Protein AF-A0A8H3QCS3-F1 (afdb_monomer_lite)

Foldseek 3Di:
DQQAAWEWEQFDLVSQKIKIAGQADADPVNPAARIKMARNVVGDIDGFDEDEKGKHDRFHKYWEAFNQQKIWIAGQEWTFIPPDDDPPDTDTAARAHAYPVRHFDPPRNQKIWIARRHVRYIDMDGDDDDDDGHFGQKEWYAFPNRPDIDIDGDPDDFARHKYWYDQAQWTKIAGAHNDPPDRCRDDPPDDRIWIWRRPDVVDIDTDPDDDNDHDPPPPPPPPPPPPDPPPVCVVVVVVVVVVVVVVVVVVVVVVVVVVVVVVVVVVVVVPDDPDDDDDD

Radius of gyration: 32.27 Å; chains: 1; bounding box: 96×52×109 Å

Secondary structure (DSSP, 8-state):
---PPEEEEEESTTS-EEEEEE-SPPPTT--S-SEEEEETTTTEEEE---BS--EE--S-EEEEE-TTSEEEEEESS-BEETT---SSS---B-SSSB-TTSPBPTTTTSEEEEEETTTTEEEEEE--S-PPPP-SS-EEEE-TTSS-EEEE--TTSS-S-EEEEEETTEEEEEE--SBTTB---S-TT--SEEEEE-S-TT--EEES----PPP-----------------THHHHHHHHHHHHHHHHHHHHHHHHHHHHHHHHHHHHT----------

Structure (mmCIF, N/CA/C/O backbone):
data_AF-A0A8H3QCS3-F1
#
_entry.id   AF-A0A8H3QCS3-F1
#
loop_
_atom_site.group_PDB
_atom_site.id
_atom_site.type_symbol
_atom_site.label_atom_id
_atom_site.label_alt_id
_atom_site.label_comp_id
_atom_site.label_asym_id
_atom_site.label_entity_id
_atom_site.label_seq_id
_atom_site.pdbx_PDB_ins_code
_atom_site.Cartn_x
_atom_site.Cartn_y
_atom_site.Cartn_z
_atom_site.occupancy
_atom_site.B_iso_or_equiv
_atom_site.auth_seq_id
_atom_site.auth_comp_id
_atom_site.auth_asym_id
_atom_site.auth_atom_id
_atom_site.pdbx_PDB_model_num
ATOM 1 N N . MET A 1 1 ? 11.247 21.051 -10.022 1.00 33.41 1 MET A N 1
ATOM 2 C CA . MET A 1 1 ? 11.385 19.581 -9.968 1.00 33.41 1 MET A CA 1
ATOM 3 C C . MET A 1 1 ? 10.108 19.055 -9.338 1.00 33.41 1 MET A C 1
ATOM 5 O O . MET A 1 1 ? 9.900 19.320 -8.163 1.00 33.41 1 MET A O 1
ATOM 9 N N . SER A 1 2 ? 9.192 18.460 -10.109 1.00 38.47 2 SER A N 1
ATOM 10 C CA . SER A 1 2 ? 7.982 17.870 -9.523 1.00 38.47 2 SER A CA 1
ATOM 11 C C . SER A 1 2 ? 8.394 16.587 -8.810 1.00 38.47 2 SER A C 1
ATOM 13 O O . SER A 1 2 ? 8.792 15.619 -9.456 1.00 38.47 2 SER A O 1
ATOM 15 N N . THR A 1 3 ? 8.372 16.596 -7.485 1.00 39.72 3 THR A N 1
ATOM 16 C CA . THR A 1 3 ? 8.561 15.390 -6.684 1.00 39.72 3 THR A CA 1
ATOM 17 C C . THR A 1 3 ? 7.360 14.482 -6.936 1.00 39.72 3 THR A C 1
ATOM 19 O O . THR A 1 3 ? 6.266 14.787 -6.466 1.00 39.72 3 THR A O 1
ATOM 22 N N . GLY A 1 4 ? 7.532 13.415 -7.721 1.00 53.09 4 GLY A N 1
ATOM 23 C CA . GLY A 1 4 ? 6.539 12.341 -7.783 1.00 53.09 4 GLY A CA 1
ATOM 24 C C . GLY A 1 4 ? 6.331 11.772 -6.379 1.00 53.09 4 GLY A C 1
ATOM 25 O O . GLY A 1 4 ? 7.283 11.715 -5.594 1.00 53.09 4 GLY A O 1
ATOM 26 N N . GLY A 1 5 ? 5.096 11.421 -6.020 1.00 64.62 5 GLY A N 1
ATOM 27 C CA . GLY A 1 5 ? 4.837 10.781 -4.734 1.00 64.62 5 GLY A CA 1
ATOM 28 C C . GLY A 1 5 ? 5.613 9.469 -4.654 1.00 64.62 5 GLY A C 1
ATOM 29 O O . GLY A 1 5 ? 5.536 8.656 -5.566 1.00 64.62 5 GLY A O 1
ATOM 30 N N . LEU A 1 6 ? 6.386 9.266 -3.589 1.00 76.56 6 LEU A N 1
ATOM 31 C CA . LEU A 1 6 ? 7.039 7.985 -3.327 1.00 76.56 6 LEU A CA 1
ATOM 32 C C . LEU A 1 6 ? 6.119 7.133 -2.464 1.00 76.56 6 LEU A C 1
ATOM 34 O O . LEU A 1 6 ? 5.621 7.601 -1.439 1.00 76.56 6 LEU A O 1
ATOM 38 N N . ALA A 1 7 ? 5.934 5.879 -2.856 1.00 83.81 7 ALA A N 1
ATOM 39 C CA . ALA A 1 7 ? 5.215 4.897 -2.061 1.00 83.81 7 ALA A CA 1
ATOM 40 C C . ALA A 1 7 ? 6.060 3.630 -1.929 1.00 83.81 7 ALA A C 1
ATOM 42 O O . ALA A 1 7 ? 6.840 3.309 -2.824 1.00 83.81 7 ALA A O 1
ATOM 43 N N . ALA A 1 8 ? 5.934 2.924 -0.809 1.00 89.38 8 ALA A N 1
ATOM 44 C CA . ALA A 1 8 ? 6.687 1.702 -0.575 1.00 89.38 8 ALA A CA 1
ATOM 45 C C . ALA A 1 8 ? 5.797 0.607 0.006 1.00 89.38 8 ALA A C 1
ATOM 47 O O . ALA A 1 8 ? 4.895 0.891 0.793 1.00 89.38 8 ALA A O 1
ATOM 48 N N . SER A 1 9 ? 6.062 -0.636 -0.385 1.00 88.19 9 SER A N 1
ATOM 49 C CA . SER A 1 9 ? 5.395 -1.814 0.164 1.00 88.19 9 SER A CA 1
ATOM 50 C C . SER A 1 9 ? 6.357 -2.993 0.214 1.00 88.19 9 SER A C 1
ATOM 52 O O . SER A 1 9 ? 7.284 -3.082 -0.591 1.00 88.19 9 SER A O 1
ATOM 54 N N . ILE A 1 10 ? 6.140 -3.893 1.166 1.00 88.12 10 ILE A N 1
ATOM 55 C CA . ILE A 1 10 ? 6.868 -5.160 1.245 1.00 88.12 10 ILE A CA 1
ATOM 56 C C . ILE A 1 10 ? 6.305 -6.100 0.175 1.00 88.12 10 ILE A C 1
ATOM 58 O O . ILE A 1 10 ? 5.110 -6.072 -0.101 1.00 88.12 10 ILE A O 1
ATOM 62 N N . GLY A 1 11 ? 7.161 -6.901 -0.447 1.00 84.44 11 GLY A N 1
ATOM 63 C CA . GLY A 1 11 ? 6.779 -7.879 -1.455 1.00 84.44 11 GLY A CA 1
ATOM 64 C C . GLY A 1 11 ? 7.929 -8.813 -1.816 1.00 84.44 11 GLY A C 1
ATOM 65 O O . GLY A 1 11 ? 8.886 -8.978 -1.053 1.00 84.44 11 GLY A O 1
ATOM 66 N N . GLY A 1 12 ? 7.848 -9.395 -3.013 1.00 76.69 12 GLY A N 1
ATOM 67 C CA . GLY A 1 12 ? 8.751 -10.454 -3.458 1.00 76.69 12 GLY A CA 1
ATOM 68 C C . GLY A 1 12 ? 8.331 -11.830 -2.935 1.00 76.69 12 GLY A C 1
ATOM 69 O O . GLY A 1 12 ? 7.471 -11.947 -2.070 1.00 76.69 12 GLY A O 1
ATOM 70 N N . VAL A 1 13 ? 8.953 -12.889 -3.463 1.00 76.62 13 VAL A N 1
ATOM 71 C CA . VAL A 1 13 ? 8.555 -14.291 -3.204 1.00 76.62 13 VAL A CA 1
ATOM 72 C C . VAL A 1 13 ? 8.500 -14.633 -1.707 1.00 76.62 13 VAL A C 1
ATOM 74 O O . VAL A 1 13 ? 7.668 -15.435 -1.296 1.00 76.62 13 VAL A O 1
ATOM 77 N N . ASN A 1 14 ? 9.368 -14.015 -0.901 1.00 79.62 14 ASN A N 1
ATOM 78 C CA . ASN A 1 14 ? 9.510 -14.301 0.528 1.00 79.62 14 ASN A CA 1
ATOM 79 C C . ASN A 1 14 ? 9.009 -13.166 1.440 1.00 79.62 14 ASN A C 1
ATOM 81 O O . ASN A 1 14 ? 9.230 -13.238 2.646 1.00 79.62 14 ASN A O 1
ATOM 85 N N . ASN A 1 15 ? 8.393 -12.106 0.895 1.00 77.56 15 ASN A N 1
ATOM 86 C CA . ASN A 1 15 ? 8.032 -10.892 1.645 1.00 77.56 15 ASN A CA 1
ATOM 87 C C . ASN A 1 15 ? 9.208 -10.265 2.432 1.00 77.56 15 ASN A C 1
ATOM 89 O O . ASN A 1 15 ? 9.022 -9.679 3.496 1.00 77.56 15 ASN A O 1
ATOM 93 N N . ASP A 1 16 ? 10.431 -10.382 1.914 1.00 85.88 16 ASP A N 1
ATOM 94 C CA . ASP A 1 16 ? 11.672 -9.889 2.533 1.00 85.88 16 ASP A CA 1
ATOM 95 C C . ASP A 1 16 ? 12.210 -8.605 1.874 1.00 85.88 16 ASP A C 1
ATOM 97 O O . ASP A 1 16 ? 13.237 -8.046 2.284 1.00 85.88 16 ASP A O 1
ATOM 101 N N . THR A 1 17 ? 11.522 -8.137 0.834 1.00 90.12 17 THR A N 1
ATOM 102 C CA . THR A 1 17 ? 11.992 -7.077 -0.047 1.00 90.12 17 THR A CA 1
ATOM 103 C C . THR A 1 17 ? 11.030 -5.897 -0.005 1.00 90.12 17 THR A C 1
ATOM 105 O O . THR A 1 17 ? 9.832 -6.037 -0.233 1.00 90.12 17 THR A O 1
ATOM 108 N N . ILE A 1 18 ? 11.557 -4.707 0.274 1.00 92.75 18 ILE A N 1
ATOM 109 C CA . ILE A 1 18 ? 10.805 -3.453 0.245 1.00 92.75 18 ILE A CA 1
ATOM 110 C C . ILE A 1 18 ? 10.907 -2.879 -1.162 1.00 92.75 18 ILE A C 1
ATOM 112 O O . ILE A 1 18 ? 12.000 -2.534 -1.606 1.00 92.75 18 ILE A O 1
ATOM 116 N N . PHE A 1 19 ? 9.784 -2.750 -1.857 1.00 90.38 19 PHE A N 1
ATOM 117 C CA . PHE A 1 19 ? 9.702 -2.090 -3.154 1.00 90.38 19 PHE A CA 1
ATOM 118 C C . PHE A 1 19 ? 9.342 -0.619 -2.970 1.00 90.38 19 PHE A C 1
ATOM 120 O O . PHE A 1 19 ? 8.440 -0.289 -2.205 1.00 90.38 19 PHE A O 1
ATOM 127 N N . PHE A 1 20 ? 10.040 0.252 -3.691 1.00 89.19 20 PHE A N 1
ATOM 128 C CA . PHE A 1 20 ? 9.841 1.693 -3.744 1.00 89.19 20 PHE A CA 1
ATOM 129 C C . PHE A 1 20 ? 9.354 2.064 -5.137 1.00 89.19 20 PHE A C 1
ATOM 131 O O . PHE A 1 20 ? 10.022 1.777 -6.129 1.00 89.19 20 PHE A O 1
ATOM 138 N N . PHE A 1 21 ? 8.208 2.727 -5.193 1.00 85.00 21 PHE A N 1
ATOM 139 C CA . PHE A 1 21 ? 7.528 3.121 -6.414 1.00 85.00 21 PHE A CA 1
ATOM 140 C C . PHE A 1 21 ? 7.546 4.639 -6.536 1.00 85.00 21 PHE A C 1
ATOM 142 O O . PHE A 1 21 ? 7.076 5.356 -5.652 1.00 85.00 21 PHE A O 1
ATOM 149 N N . ASN A 1 22 ? 8.066 5.115 -7.659 1.00 81.81 22 ASN A N 1
ATOM 150 C CA . ASN A 1 22 ? 8.037 6.499 -8.095 1.00 81.81 22 ASN A CA 1
ATOM 151 C C . ASN A 1 22 ? 7.373 6.551 -9.466 1.00 81.81 22 ASN A C 1
ATOM 153 O O . ASN A 1 22 ? 7.986 6.203 -10.458 1.00 81.81 22 ASN A O 1
ATOM 157 N N . ASN A 1 23 ? 6.138 7.007 -9.569 1.00 72.38 23 ASN A N 1
ATOM 158 C CA . ASN A 1 23 ? 5.437 7.060 -10.851 1.00 72.38 23 ASN A CA 1
ATOM 159 C C . ASN A 1 23 ? 5.606 8.400 -11.585 1.00 72.38 23 ASN A C 1
ATOM 161 O O . ASN A 1 23 ? 4.812 8.706 -12.473 1.00 72.38 23 ASN A O 1
ATOM 165 N N . GLY A 1 24 ? 6.614 9.198 -11.221 1.00 72.94 24 GLY A N 1
ATOM 166 C CA . GLY A 1 24 ? 6.912 10.469 -11.869 1.00 72.94 24 GLY A CA 1
ATOM 167 C C . GLY A 1 24 ? 7.175 10.353 -13.374 1.00 72.94 24 GLY A C 1
ATOM 168 O O . GLY A 1 24 ? 7.375 9.272 -13.939 1.00 72.94 24 GLY A O 1
ATOM 169 N N . VAL A 1 25 ? 7.192 11.511 -14.037 1.00 69.94 25 VAL A N 1
ATOM 170 C CA . VAL A 1 25 ? 7.670 11.610 -15.421 1.00 69.94 25 VAL A CA 1
ATOM 171 C C . VAL A 1 25 ? 9.137 11.179 -15.455 1.00 69.94 25 VAL A C 1
ATOM 173 O O . VAL A 1 25 ? 9.929 11.644 -14.633 1.00 69.94 25 VAL A O 1
ATOM 176 N N . ASP A 1 26 ? 9.485 10.293 -16.394 1.00 69.56 26 ASP A N 1
ATOM 177 C CA . ASP A 1 26 ? 10.873 9.862 -16.583 1.00 69.56 26 ASP A CA 1
ATOM 178 C C . ASP A 1 26 ? 11.776 11.069 -16.848 1.00 69.56 26 ASP A C 1
ATOM 180 O O . ASP A 1 26 ? 11.368 12.050 -17.480 1.00 69.56 26 ASP A O 1
ATOM 184 N N . ASP A 1 27 ? 13.040 10.972 -16.433 1.00 66.88 27 ASP A N 1
ATOM 185 C CA . ASP A 1 27 ? 14.030 11.912 -16.940 1.00 66.88 27 ASP A CA 1
ATOM 186 C C . ASP A 1 27 ? 14.147 11.766 -18.472 1.00 66.88 27 ASP A C 1
ATOM 188 O O . ASP A 1 27 ? 13.863 10.714 -19.055 1.00 66.88 27 ASP A O 1
ATOM 192 N N . ALA A 1 28 ? 14.570 12.834 -19.154 1.00 63.00 28 ALA A N 1
ATOM 193 C CA . ALA A 1 28 ? 14.674 12.843 -20.617 1.00 63.00 28 ALA A CA 1
ATOM 194 C C . ALA A 1 28 ? 15.618 11.756 -21.176 1.00 63.00 28 ALA A C 1
ATOM 196 O O . ALA A 1 28 ? 15.606 11.485 -22.375 1.00 63.00 28 ALA A O 1
ATOM 197 N N . LYS A 1 29 ? 16.442 11.142 -20.319 1.00 66.19 29 LYS A N 1
ATOM 198 C CA . LYS A 1 29 ? 17.418 10.106 -20.660 1.00 66.19 29 LYS A CA 1
ATOM 199 C C . LYS A 1 29 ? 16.948 8.693 -20.262 1.00 66.19 29 LYS A C 1
ATOM 201 O O . LYS A 1 29 ? 17.649 7.734 -20.572 1.00 66.19 29 LYS A O 1
ATOM 206 N N . LYS A 1 30 ? 15.783 8.558 -19.612 1.00 69.19 30 LYS A N 1
ATOM 207 C CA . LYS A 1 30 ? 15.239 7.345 -18.973 1.00 69.19 30 LYS A CA 1
ATOM 208 C C . LYS A 1 30 ? 16.252 6.596 -18.099 1.00 69.19 30 LYS A C 1
ATOM 210 O O . LYS A 1 30 ? 16.250 5.369 -18.055 1.00 69.19 30 LYS A O 1
ATOM 215 N N . LEU A 1 31 ? 17.145 7.325 -17.430 1.00 62.84 31 LEU A N 1
ATOM 216 C CA . LEU A 1 31 ? 18.284 6.723 -16.723 1.00 62.84 31 LEU A CA 1
ATOM 217 C C . LEU A 1 31 ? 17.926 6.142 -15.352 1.00 62.84 31 LEU A C 1
ATOM 219 O O . LEU A 1 31 ? 18.677 5.324 -14.828 1.00 62.84 31 LEU A O 1
ATOM 223 N N . ILE A 1 32 ? 16.809 6.566 -14.762 1.00 69.38 32 ILE A N 1
ATOM 224 C CA . ILE A 1 32 ? 16.397 6.163 -13.416 1.00 69.38 32 ILE A CA 1
ATOM 225 C C . ILE A 1 32 ? 15.129 5.328 -13.540 1.00 69.38 32 ILE A C 1
ATOM 227 O O . ILE A 1 32 ? 14.121 5.809 -14.057 1.00 69.38 32 ILE A O 1
ATOM 231 N N . SER A 1 33 ? 15.181 4.077 -13.076 1.00 78.50 33 SER A N 1
ATOM 232 C CA . SER A 1 33 ? 13.975 3.253 -13.013 1.00 78.50 33 SER A CA 1
ATOM 233 C C . SER A 1 33 ? 13.001 3.840 -11.991 1.00 78.50 33 SER A C 1
ATOM 235 O O . SER A 1 33 ? 13.418 4.178 -10.886 1.00 78.50 33 SER A O 1
ATOM 237 N N . PRO A 1 34 ? 11.700 3.924 -12.298 1.00 80.75 34 PRO A N 1
ATOM 238 C CA . PRO A 1 34 ? 10.687 4.338 -11.335 1.00 80.75 34 PRO A CA 1
ATOM 239 C C . PRO A 1 34 ? 10.449 3.304 -10.224 1.00 80.75 34 PRO A C 1
ATOM 241 O O . PRO A 1 34 ? 9.718 3.600 -9.283 1.00 80.75 34 PRO A O 1
ATOM 244 N N . VAL A 1 35 ? 11.018 2.094 -10.314 1.00 86.44 35 VAL A N 1
ATOM 245 C CA . VAL A 1 35 ? 10.897 1.075 -9.265 1.00 86.44 35 VAL A CA 1
ATOM 246 C C . VAL A 1 35 ? 12.277 0.638 -8.793 1.00 86.44 35 VAL A C 1
ATOM 248 O O . VAL A 1 35 ? 13.106 0.138 -9.560 1.00 86.44 35 VAL A O 1
ATOM 251 N N . HIS A 1 36 ? 12.493 0.790 -7.493 1.00 89.12 36 HIS A N 1
ATOM 252 C CA . HIS A 1 36 ? 13.662 0.281 -6.790 1.00 89.12 36 HIS A CA 1
ATOM 253 C C . HIS A 1 36 ? 13.220 -0.724 -5.738 1.00 89.12 36 HIS A C 1
ATOM 255 O O . HIS A 1 36 ? 12.078 -0.704 -5.288 1.00 89.12 36 HIS A O 1
ATOM 261 N N . SER A 1 37 ? 14.125 -1.591 -5.307 1.00 91.44 37 SER A N 1
ATOM 262 C CA . SER A 1 37 ? 13.835 -2.520 -4.222 1.00 91.44 37 SER A CA 1
ATOM 263 C C . SER A 1 37 ? 15.023 -2.682 -3.292 1.00 91.44 37 SER A C 1
ATOM 265 O O . SER A 1 37 ? 16.161 -2.711 -3.754 1.00 91.44 37 SER A O 1
ATOM 267 N N . TYR A 1 38 ? 14.752 -2.855 -2.008 1.00 93.81 38 TYR A N 1
ATOM 268 C CA . TYR A 1 38 ? 15.738 -3.116 -0.973 1.00 93.81 38 TYR A CA 1
ATOM 269 C C . TYR A 1 38 ? 15.436 -4.459 -0.313 1.00 93.81 38 TYR A C 1
ATOM 271 O O . TYR A 1 38 ? 14.380 -4.624 0.299 1.00 93.81 38 TYR A O 1
ATOM 279 N N . ASN A 1 39 ? 16.343 -5.425 -0.448 1.00 90.12 39 ASN A N 1
ATOM 280 C CA . ASN A 1 39 ? 16.226 -6.699 0.250 1.00 90.12 39 ASN A CA 1
ATOM 281 C C . ASN A 1 39 ? 16.743 -6.529 1.683 1.00 90.12 39 ASN A C 1
ATOM 283 O O . ASN A 1 39 ? 17.924 -6.263 1.914 1.00 90.12 39 ASN A O 1
ATOM 287 N N . SER A 1 40 ? 15.834 -6.671 2.643 1.00 85.75 40 SER A N 1
ATOM 288 C CA . SER A 1 40 ? 16.127 -6.441 4.058 1.00 85.75 40 SER A CA 1
ATOM 289 C C . SER A 1 40 ? 16.924 -7.582 4.698 1.00 85.75 40 SER A C 1
ATOM 291 O O . SER A 1 40 ? 17.624 -7.360 5.682 1.00 85.75 40 SER A O 1
ATOM 293 N N . SER A 1 41 ? 16.880 -8.790 4.126 1.00 87.69 41 SER A N 1
ATOM 294 C CA . SER A 1 41 ? 17.618 -9.947 4.642 1.00 87.69 41 SER A CA 1
ATOM 295 C C . SER A 1 41 ? 19.116 -9.870 4.359 1.00 87.69 41 SER A C 1
ATOM 297 O O . SER A 1 41 ? 19.908 -10.405 5.132 1.00 87.69 41 SER A O 1
ATOM 299 N N . ASN A 1 42 ? 19.522 -9.215 3.267 1.00 91.12 42 ASN A N 1
ATOM 300 C CA . ASN A 1 42 ? 20.929 -9.103 2.871 1.00 91.12 42 ASN A CA 1
ATOM 301 C C . ASN A 1 42 ? 21.431 -7.662 2.665 1.00 91.12 42 ASN A C 1
ATOM 303 O O . ASN A 1 42 ? 22.596 -7.477 2.319 1.00 91.12 42 ASN A O 1
ATOM 307 N N . ASN A 1 43 ? 20.596 -6.650 2.919 1.00 90.75 43 ASN A N 1
ATOM 308 C CA . ASN A 1 43 ? 20.914 -5.223 2.803 1.00 90.75 43 ASN A CA 1
ATOM 309 C C . ASN A 1 43 ? 21.287 -4.746 1.384 1.00 90.75 43 ASN A C 1
ATOM 311 O O . ASN A 1 43 ? 22.069 -3.804 1.239 1.00 90.75 43 ASN A O 1
ATOM 315 N N . VAL A 1 44 ? 20.739 -5.361 0.332 1.00 94.06 44 VAL A N 1
ATOM 316 C CA . VAL A 1 44 ? 21.066 -5.021 -1.065 1.00 94.06 44 VAL A CA 1
ATOM 317 C C . VAL A 1 44 ? 19.970 -4.181 -1.724 1.00 94.06 44 VAL A C 1
ATOM 319 O O . VAL A 1 44 ? 18.790 -4.530 -1.683 1.00 94.06 44 VAL A O 1
ATOM 322 N N . TRP A 1 45 ? 20.374 -3.099 -2.399 1.00 93.00 45 TRP A N 1
ATOM 323 C CA . TRP A 1 45 ? 19.522 -2.324 -3.304 1.00 93.00 45 TRP A CA 1
ATOM 324 C C . TRP A 1 45 ? 19.580 -2.872 -4.729 1.00 93.00 45 TRP A C 1
ATOM 326 O O . TRP A 1 45 ? 20.658 -3.120 -5.262 1.00 93.00 45 TRP A O 1
ATOM 336 N N . ASN A 1 46 ? 18.419 -2.973 -5.369 1.00 88.50 46 ASN A N 1
ATOM 337 C CA . ASN A 1 46 ? 18.275 -3.337 -6.772 1.00 88.50 46 ASN A CA 1
ATOM 338 C C . ASN A 1 46 ? 17.431 -2.291 -7.507 1.00 88.50 46 ASN A C 1
ATOM 340 O O . ASN A 1 46 ? 16.548 -1.649 -6.932 1.00 88.50 46 ASN A O 1
ATOM 344 N N . THR A 1 47 ? 17.713 -2.131 -8.795 1.00 85.81 47 THR A N 1
ATOM 345 C CA . THR A 1 47 ? 16.942 -1.280 -9.706 1.00 85.81 47 THR A CA 1
ATOM 346 C C . THR A 1 47 ? 16.227 -2.182 -10.694 1.00 85.81 47 THR A C 1
ATOM 348 O O . THR A 1 47 ? 16.877 -3.004 -11.338 1.00 85.81 47 THR A O 1
ATOM 351 N N . GLN A 1 48 ? 14.906 -2.043 -10.803 1.00 80.88 48 GLN A N 1
ATOM 352 C CA . GLN A 1 48 ? 14.112 -2.966 -11.608 1.00 80.88 48 GLN A CA 1
ATOM 353 C C . GLN A 1 48 ? 14.090 -2.555 -13.078 1.00 80.88 48 GLN A C 1
ATOM 355 O O . GLN A 1 48 ? 13.980 -1.370 -13.400 1.00 80.88 48 GLN A O 1
ATOM 360 N N . THR A 1 49 ? 14.196 -3.536 -13.978 1.00 78.19 49 THR A N 1
ATOM 361 C CA . THR A 1 49 ? 14.037 -3.315 -15.423 1.00 78.19 49 THR A CA 1
ATOM 362 C C . THR A 1 49 ? 12.586 -3.562 -15.787 1.00 78.19 49 THR A C 1
ATOM 364 O O . THR A 1 49 ? 12.102 -4.684 -15.698 1.00 78.19 49 THR A O 1
ATOM 367 N N . LEU A 1 50 ? 11.886 -2.507 -16.184 1.00 77.00 50 LEU A N 1
ATOM 368 C CA . LEU A 1 50 ? 10.431 -2.535 -16.243 1.00 77.00 50 LEU A CA 1
ATOM 369 C C . LEU A 1 50 ? 9.914 -2.880 -17.628 1.00 77.00 50 LEU A C 1
ATOM 371 O O . LEU A 1 50 ? 10.451 -2.441 -18.646 1.00 77.00 50 LEU A O 1
ATOM 375 N N . SER A 1 51 ? 8.800 -3.603 -17.643 1.00 80.38 51 SER A N 1
ATOM 376 C CA . SER A 1 51 ? 8.014 -3.882 -18.840 1.00 80.38 51 SER A CA 1
ATOM 377 C C . SER A 1 51 ? 6.523 -3.621 -18.597 1.00 80.38 51 SER A C 1
ATOM 379 O O . SER A 1 51 ? 6.080 -3.471 -17.457 1.00 80.38 51 SER A O 1
ATOM 381 N N . GLY A 1 52 ? 5.735 -3.568 -19.674 1.00 79.50 52 GLY A N 1
ATOM 382 C CA . GLY A 1 52 ? 4.294 -3.300 -19.610 1.00 79.50 52 GLY A CA 1
ATOM 383 C C . GLY A 1 52 ? 3.927 -1.818 -19.734 1.00 79.50 52 GLY A C 1
ATOM 384 O O . GLY A 1 52 ? 4.784 -0.962 -19.950 1.00 79.50 52 GLY A O 1
ATOM 385 N N . ILE A 1 53 ? 2.624 -1.535 -19.645 1.00 77.19 53 ILE A N 1
ATOM 386 C CA . ILE A 1 53 ? 2.073 -0.178 -19.747 1.00 77.19 53 ILE A CA 1
ATOM 387 C C . ILE A 1 53 ? 2.029 0.423 -18.345 1.00 77.19 53 ILE A C 1
ATOM 389 O O . ILE A 1 53 ? 1.304 -0.058 -17.478 1.00 77.19 53 ILE A O 1
ATOM 393 N N . ARG A 1 54 ? 2.820 1.473 -18.131 1.00 78.94 54 ARG A N 1
ATOM 394 C CA . ARG A 1 54 ? 3.020 2.089 -16.818 1.00 78.94 54 ARG A CA 1
ATOM 395 C C . ARG A 1 54 ? 2.108 3.308 -16.617 1.00 78.94 54 ARG A C 1
ATOM 397 O O . ARG A 1 54 ? 2.070 4.159 -17.511 1.00 78.94 54 ARG A O 1
ATOM 404 N N . PRO A 1 55 ? 1.456 3.464 -15.449 1.00 76.94 55 PRO A N 1
ATOM 405 C CA . PRO A 1 55 ? 0.838 4.730 -15.064 1.00 76.94 55 PRO A CA 1
ATOM 406 C C . PRO A 1 55 ? 1.896 5.773 -14.657 1.00 76.94 55 PRO A C 1
ATOM 408 O O . PRO A 1 55 ? 2.857 5.468 -13.953 1.00 76.94 55 PRO A O 1
ATOM 411 N N . ILE A 1 56 ? 1.719 7.017 -15.096 1.00 75.25 56 ILE A N 1
ATOM 412 C CA . ILE A 1 56 ? 2.554 8.179 -14.779 1.00 75.25 56 ILE A CA 1
ATOM 413 C C . ILE A 1 56 ? 1.703 9.211 -14.038 1.00 75.25 56 ILE A C 1
ATOM 415 O O . ILE A 1 56 ? 0.675 9.649 -14.555 1.00 75.25 56 ILE A O 1
ATOM 419 N N . GLY A 1 57 ? 2.162 9.637 -12.863 1.00 68.50 57 GLY A N 1
ATOM 420 C CA . GLY A 1 57 ? 1.525 10.637 -12.010 1.00 68.50 57 GLY A CA 1
ATOM 421 C C . GLY A 1 57 ? 2.529 11.433 -11.195 1.00 68.50 57 GLY A C 1
ATOM 422 O O . GLY A 1 57 ? 3.702 11.091 -11.100 1.00 68.50 57 GLY A O 1
ATOM 423 N N . THR A 1 58 ? 2.072 12.529 -10.602 1.00 60.62 58 THR A N 1
ATOM 424 C CA . THR A 1 58 ? 2.939 13.470 -9.874 1.00 60.62 58 THR A CA 1
ATOM 425 C C . THR A 1 58 ? 2.571 13.610 -8.398 1.00 60.62 58 THR A C 1
ATOM 427 O O . THR A 1 58 ? 3.073 14.508 -7.728 1.00 60.62 58 THR A O 1
ATOM 430 N N . SER A 1 59 ? 1.713 12.737 -7.864 1.00 62.72 59 SER A N 1
ATOM 431 C CA . SER A 1 59 ? 1.034 12.964 -6.586 1.00 62.72 59 SER A CA 1
ATOM 432 C C . SER A 1 59 ? 1.100 11.795 -5.602 1.00 62.72 59 SER A C 1
ATOM 434 O O . SER A 1 59 ? 1.647 10.736 -5.897 1.00 62.72 59 SER A O 1
ATOM 436 N N . GLN A 1 60 ? 0.569 12.038 -4.398 1.00 69.56 60 GLN A N 1
ATOM 437 C CA . GLN A 1 60 ? 0.535 11.145 -3.241 1.00 69.56 60 GLN A CA 1
ATOM 438 C C . GLN A 1 60 ? 0.014 9.753 -3.620 1.00 69.56 60 GLN A C 1
ATOM 440 O O . GLN A 1 60 ? -1.186 9.537 -3.791 1.00 69.56 60 GLN A O 1
ATOM 445 N N . MET A 1 61 ? 0.955 8.820 -3.755 1.00 76.44 61 MET A N 1
ATOM 446 C CA . MET A 1 61 ? 0.687 7.418 -4.027 1.00 76.44 61 MET A CA 1
ATOM 447 C C . MET A 1 61 ? 0.607 6.619 -2.733 1.00 76.44 61 MET A C 1
ATOM 449 O O . MET A 1 61 ? 1.338 6.861 -1.770 1.00 76.44 61 MET A O 1
ATOM 453 N N . ARG A 1 62 ? -0.242 5.601 -2.755 1.00 79.88 62 ARG A N 1
ATOM 454 C CA . ARG A 1 62 ? -0.333 4.550 -1.749 1.00 79.88 62 ARG A CA 1
ATOM 455 C C . ARG A 1 62 ? -0.216 3.223 -2.471 1.00 79.88 62 ARG A C 1
ATOM 457 O O . ARG A 1 62 ? -0.719 3.070 -3.579 1.00 79.88 62 ARG A O 1
ATOM 464 N N . VAL A 1 63 ? 0.480 2.279 -1.861 1.00 83.19 63 VAL A N 1
ATOM 465 C CA . VAL A 1 63 ? 0.640 0.943 -2.426 1.00 83.19 63 VAL A CA 1
ATOM 466 C C . VAL A 1 63 ? 0.348 -0.107 -1.378 1.00 83.19 63 VAL A C 1
ATOM 468 O O . VAL A 1 63 ? 0.635 0.080 -0.196 1.00 83.19 63 VAL A O 1
ATOM 471 N N . VAL A 1 64 ? -0.205 -1.222 -1.828 1.00 86.19 64 VAL A N 1
ATOM 472 C CA . VAL A 1 64 ? -0.422 -2.410 -1.010 1.00 86.19 64 VAL A CA 1
ATOM 473 C C . VAL A 1 64 ? -0.060 -3.630 -1.841 1.00 86.19 64 VAL A C 1
ATOM 475 O O . VAL A 1 64 ? -0.497 -3.738 -2.982 1.00 86.19 64 VAL A O 1
ATOM 478 N N . THR A 1 65 ? 0.764 -4.524 -1.305 1.00 86.62 65 THR A N 1
ATOM 479 C CA . THR A 1 65 ? 1.144 -5.767 -1.985 1.00 86.62 65 THR 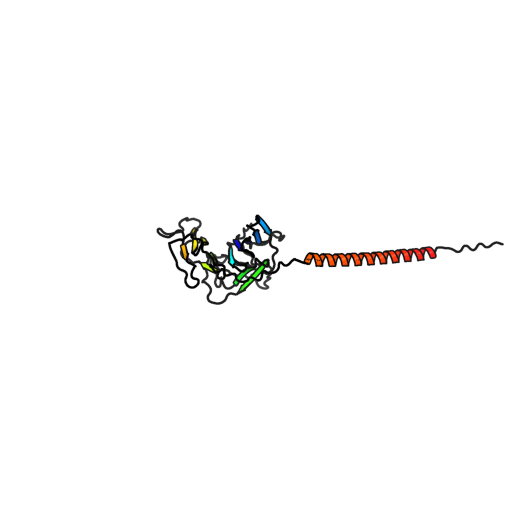A CA 1
ATOM 480 C C . THR A 1 65 ? 0.380 -6.932 -1.391 1.00 86.62 65 THR A C 1
ATOM 482 O O . THR A 1 65 ? 0.332 -7.054 -0.172 1.00 86.62 65 THR A O 1
ATOM 485 N N . ASP A 1 66 ? -0.220 -7.764 -2.240 1.00 81.44 66 ASP A N 1
ATOM 486 C CA . ASP A 1 66 ? -0.863 -9.008 -1.816 1.00 81.44 66 ASP A CA 1
ATOM 487 C C . ASP A 1 66 ? 0.135 -10.160 -1.625 1.00 81.44 66 ASP A C 1
ATOM 489 O O . ASP A 1 66 ? 1.307 -10.080 -1.998 1.00 81.44 66 ASP A O 1
ATOM 493 N N . ASN A 1 67 ? -0.354 -11.275 -1.081 1.00 81.44 67 ASN A N 1
ATOM 494 C CA . ASN A 1 67 ? 0.461 -12.471 -0.846 1.00 81.44 67 ASN A CA 1
ATOM 495 C C . ASN A 1 67 ? 0.971 -13.143 -2.136 1.00 81.44 67 ASN A C 1
ATOM 497 O O . ASN A 1 67 ? 1.843 -14.005 -2.071 1.00 81.44 67 ASN A O 1
ATOM 501 N N . ASN A 1 68 ? 0.457 -12.755 -3.307 1.00 80.94 68 ASN A N 1
ATOM 502 C CA . ASN A 1 68 ? 0.910 -13.243 -4.609 1.00 80.94 68 ASN A CA 1
ATOM 503 C C . ASN A 1 68 ? 1.963 -12.317 -5.244 1.00 80.94 68 ASN A C 1
ATOM 505 O O . ASN A 1 68 ? 2.318 -12.496 -6.413 1.00 80.94 68 ASN A O 1
ATOM 509 N N . GLY A 1 69 ? 2.442 -11.309 -4.509 1.00 82.88 69 GLY A N 1
ATOM 510 C CA . GLY A 1 69 ? 3.424 -10.346 -4.992 1.00 82.88 69 GLY A CA 1
ATOM 511 C C . GLY A 1 69 ? 2.851 -9.325 -5.976 1.00 82.88 69 GLY A C 1
ATOM 512 O O . GLY A 1 69 ? 3.615 -8.720 -6.734 1.00 82.88 69 GLY A O 1
ATOM 513 N N . LYS A 1 70 ? 1.530 -9.117 -6.009 1.00 87.31 70 LYS A N 1
ATOM 514 C CA . LYS A 1 70 ? 0.917 -8.041 -6.798 1.00 87.31 70 LYS A CA 1
ATOM 515 C C . LYS A 1 70 ? 0.801 -6.800 -5.935 1.00 87.31 70 LYS A C 1
ATOM 517 O O . LYS A 1 70 ? 0.071 -6.786 -4.949 1.00 87.31 70 LYS A O 1
ATOM 522 N N . THR A 1 71 ? 1.505 -5.748 -6.324 1.00 88.38 71 THR A N 1
ATOM 523 C CA . THR A 1 71 ? 1.410 -4.443 -5.683 1.00 88.38 71 THR A CA 1
ATOM 524 C C . THR A 1 71 ? 0.372 -3.597 -6.391 1.00 88.38 71 THR A C 1
ATOM 526 O O . THR A 1 71 ? 0.563 -3.206 -7.535 1.00 88.38 71 THR A O 1
ATOM 529 N N . TYR A 1 72 ? -0.715 -3.286 -5.707 1.00 86.56 72 TYR A N 1
ATOM 530 C CA . TYR A 1 72 ? -1.778 -2.422 -6.192 1.00 86.56 72 TYR A CA 1
ATOM 531 C C . TYR A 1 72 ? -1.424 -0.980 -5.874 1.00 86.56 72 TYR A C 1
ATOM 533 O O . TYR A 1 72 ? -1.096 -0.647 -4.733 1.00 86.56 72 TYR A O 1
ATOM 541 N N . LEU A 1 73 ? -1.467 -0.133 -6.893 1.00 81.50 73 LEU A N 1
ATOM 542 C CA . LEU A 1 73 ? -1.226 1.293 -6.746 1.00 81.50 73 LEU A CA 1
ATOM 543 C C . LEU A 1 73 ? -2.548 1.985 -6.501 1.00 81.50 73 LEU A C 1
ATOM 545 O O . LEU A 1 73 ? -3.537 1.611 -7.096 1.00 81.50 73 LEU A O 1
ATOM 549 N N . LEU A 1 74 ? -2.571 3.000 -5.657 1.00 77.12 74 LEU A N 1
ATOM 550 C CA . LEU A 1 74 ? -3.675 3.937 -5.519 1.00 77.12 74 LEU A CA 1
ATOM 551 C C . LEU A 1 74 ? -3.071 5.337 -5.500 1.00 77.12 74 LEU A C 1
ATOM 553 O O . LEU A 1 74 ? -2.016 5.535 -4.895 1.00 77.12 74 LEU A O 1
ATOM 557 N N . ALA A 1 75 ? -3.711 6.322 -6.123 1.00 69.00 75 ALA A N 1
ATOM 558 C CA . ALA A 1 75 ? -3.305 7.709 -5.918 1.00 69.00 75 ALA A CA 1
ATOM 559 C C . ALA A 1 75 ? -4.478 8.639 -5.749 1.00 69.00 75 ALA A C 1
ATOM 561 O O . ALA A 1 75 ? -5.581 8.409 -6.224 1.00 69.00 75 ALA A O 1
ATOM 562 N N . GLU A 1 76 ? -4.167 9.739 -5.081 1.00 64.56 76 GLU A N 1
ATOM 563 C CA . GLU A 1 76 ? -5.125 10.785 -4.776 1.00 64.56 76 GLU A CA 1
ATOM 564 C C . GLU A 1 76 ? -5.290 11.811 -5.908 1.00 64.56 76 GLU A C 1
ATOM 566 O O . GLU A 1 76 ? -6.196 12.636 -5.818 1.00 64.56 76 GLU A O 1
ATOM 571 N N . LEU A 1 77 ? -4.452 11.769 -6.955 1.00 65.56 77 LEU A N 1
ATOM 572 C CA . LEU A 1 77 ? -4.676 12.508 -8.204 1.00 65.56 77 LEU A CA 1
ATOM 573 C C . LEU A 1 77 ? -4.446 11.631 -9.442 1.00 65.56 77 LEU A C 1
ATOM 575 O O . LEU A 1 77 ? -3.744 10.625 -9.392 1.00 65.56 77 LEU A O 1
ATOM 579 N N . ASP A 1 78 ? -5.002 12.122 -10.543 1.00 65.50 78 ASP A N 1
ATOM 580 C CA . ASP A 1 78 ? -4.933 11.677 -11.932 1.00 65.50 78 ASP A CA 1
ATOM 581 C C . ASP A 1 78 ? -3.589 11.100 -12.410 1.00 65.50 78 ASP A C 1
ATOM 583 O O . ASP A 1 78 ? -2.508 11.644 -12.153 1.00 65.50 78 ASP A O 1
ATOM 587 N N . PHE A 1 79 ? -3.685 10.043 -13.228 1.00 66.81 79 PHE A N 1
ATOM 588 C CA . PHE A 1 79 ? -2.565 9.450 -13.960 1.00 66.81 79 PHE A CA 1
ATOM 589 C C . PHE A 1 79 ? -2.748 9.503 -15.472 1.00 66.81 79 PHE A C 1
ATOM 591 O O . PHE A 1 79 ? -3.860 9.462 -15.986 1.00 66.81 79 PHE A O 1
ATOM 598 N N . THR A 1 80 ? -1.629 9.450 -16.186 1.00 69.44 80 THR A N 1
ATOM 599 C CA . THR A 1 80 ? -1.552 9.205 -17.634 1.00 69.44 80 THR A CA 1
ATOM 600 C C . THR A 1 80 ? -0.863 7.865 -17.899 1.00 69.44 80 THR A C 1
ATOM 602 O O . THR A 1 80 ? -0.163 7.365 -17.025 1.00 69.44 80 THR A O 1
ATOM 605 N N . LEU A 1 81 ? -1.028 7.253 -19.076 1.00 68.75 81 LEU A N 1
ATOM 606 C CA . LEU A 1 81 ? -0.327 6.002 -19.413 1.00 68.75 81 LEU A CA 1
ATOM 607 C C . LEU A 1 81 ? 0.867 6.234 -20.336 1.00 68.75 81 LEU A C 1
ATOM 609 O O . LEU A 1 81 ? 0.754 6.874 -21.381 1.00 68.75 81 LEU A O 1
ATOM 613 N N . GLN A 1 82 ? 2.008 5.643 -19.984 1.00 70.25 82 GLN A N 1
ATOM 614 C CA . GLN A 1 82 ? 3.196 5.668 -20.826 1.00 70.25 82 GLN A CA 1
ATOM 615 C C . GLN A 1 82 ? 3.040 4.736 -22.032 1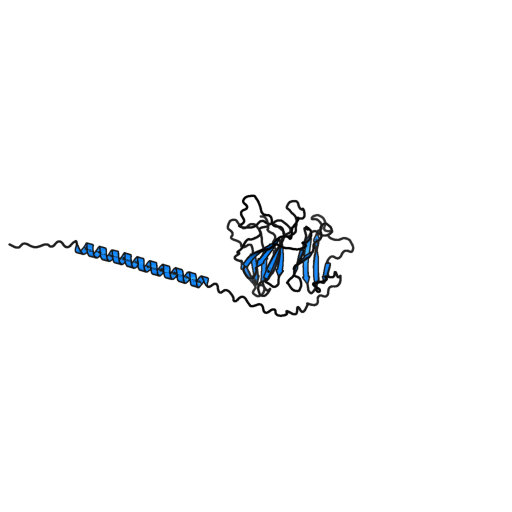.00 70.25 82 GLN A C 1
ATOM 617 O O . GLN A 1 82 ? 2.671 3.574 -21.886 1.00 70.25 82 GLN A O 1
ATOM 622 N N . GLY A 1 83 ? 3.386 5.228 -23.225 1.00 64.38 83 GLY A N 1
ATOM 623 C CA . GLY A 1 83 ? 3.346 4.433 -24.458 1.00 64.38 83 GLY A CA 1
ATOM 624 C C . GLY A 1 83 ? 1.960 4.329 -25.101 1.00 64.38 83 GLY A C 1
ATOM 625 O O . GLY A 1 83 ? 1.823 3.667 -26.124 1.00 64.38 83 GLY A O 1
ATOM 626 N N . VAL A 1 84 ? 0.954 5.012 -24.546 1.00 65.88 84 VAL A N 1
ATOM 627 C CA . VAL A 1 84 ? -0.376 5.148 -25.146 1.00 65.88 84 VAL A CA 1
ATOM 628 C C . VAL A 1 84 ? -0.466 6.510 -25.837 1.00 65.88 84 VAL A C 1
ATOM 630 O O . VAL A 1 84 ? -0.562 7.543 -25.180 1.00 65.88 84 VAL A O 1
ATOM 633 N N . THR A 1 85 ? -0.433 6.533 -27.171 1.00 52.69 85 THR A N 1
ATOM 634 C CA . THR A 1 85 ? -0.748 7.733 -27.962 1.00 52.69 85 THR A CA 1
ATOM 635 C C . THR A 1 85 ? -2.244 7.763 -28.267 1.00 52.69 85 THR A C 1
ATOM 637 O O . THR A 1 85 ? -2.751 6.903 -28.983 1.00 52.69 85 THR A O 1
ATOM 640 N N . SER A 1 86 ? -2.967 8.750 -27.734 1.00 47.81 86 SER A N 1
ATOM 641 C CA . SER A 1 86 ? -4.357 9.009 -28.131 1.00 47.81 86 SER A CA 1
ATOM 642 C C . SER A 1 86 ? -4.390 9.814 -29.429 1.00 47.81 86 SER A C 1
ATOM 644 O O . SER A 1 86 ? -3.673 10.807 -29.545 1.00 47.81 86 SER A O 1
ATOM 646 N N . SER A 1 87 ? -5.243 9.435 -30.384 1.00 44.50 87 SER A N 1
ATOM 647 C CA . SER A 1 87 ? -5.523 10.254 -31.570 1.00 44.50 87 SER A CA 1
ATOM 648 C C . SER A 1 87 ? -6.342 11.511 -31.248 1.00 44.50 87 SER A C 1
ATOM 650 O O . SER A 1 87 ? -6.330 12.430 -32.055 1.00 44.50 87 SER A O 1
ATOM 652 N N . ASN A 1 88 ? -7.004 11.580 -30.080 1.00 37.69 88 ASN A N 1
ATOM 653 C CA . ASN A 1 88 ? -7.973 12.632 -29.733 1.00 37.69 88 ASN A CA 1
ATOM 654 C C . ASN A 1 88 ? -7.921 13.105 -28.260 1.00 37.69 88 ASN A C 1
ATOM 656 O O . ASN A 1 88 ? -8.916 13.588 -27.729 1.00 37.69 88 ASN A O 1
ATOM 660 N N . GLY A 1 89 ? -6.770 13.017 -27.591 1.00 35.69 89 GLY A N 1
ATOM 661 C CA . GLY A 1 89 ? -6.582 13.623 -26.267 1.00 35.69 89 GLY A CA 1
ATOM 662 C C . GLY A 1 89 ? -6.413 12.636 -25.112 1.00 35.69 89 GLY A C 1
ATOM 663 O O . GLY A 1 89 ? -6.804 11.474 -25.171 1.00 35.69 89 GLY A O 1
ATOM 664 N N . LEU A 1 90 ? -5.723 13.144 -24.097 1.00 38.69 90 LEU A N 1
ATOM 665 C CA . LEU A 1 90 ? -5.275 12.538 -22.847 1.00 38.69 90 LEU A CA 1
ATOM 666 C C . LEU A 1 90 ? -6.227 11.472 -22.264 1.00 38.69 90 LEU A C 1
ATOM 668 O O . LEU A 1 90 ? -7.357 11.785 -21.903 1.00 38.69 90 LEU A O 1
ATOM 672 N N . PHE A 1 91 ? -5.750 10.233 -22.097 1.00 43.84 91 PHE A N 1
ATOM 673 C CA . PHE A 1 91 ? -6.433 9.259 -21.241 1.00 43.84 91 PHE A CA 1
ATOM 674 C C . PHE A 1 91 ? -5.987 9.476 -19.796 1.00 43.84 91 PHE A C 1
ATOM 676 O O . PHE A 1 91 ? -4.818 9.244 -19.473 1.00 43.84 91 PHE A O 1
ATOM 683 N N . ILE A 1 92 ? -6.916 9.928 -18.954 1.00 49.97 92 ILE A N 1
ATOM 684 C CA . ILE A 1 92 ? -6.733 9.994 -17.507 1.00 49.97 92 ILE A CA 1
ATOM 685 C C . ILE A 1 92 ? -7.400 8.767 -16.891 1.00 49.97 92 ILE A C 1
ATOM 687 O O . ILE A 1 92 ? -8.564 8.486 -17.176 1.00 49.97 92 ILE A O 1
ATOM 691 N N . PHE A 1 93 ? -6.657 8.022 -16.078 1.00 53.62 93 PHE A N 1
ATOM 692 C CA . PHE A 1 93 ? -7.182 6.871 -15.349 1.00 53.62 93 PHE A CA 1
ATOM 693 C C . PHE A 1 93 ? -7.138 7.145 -13.851 1.00 53.62 93 PHE A C 1
ATOM 695 O O . PHE A 1 93 ? -6.165 7.704 -13.342 1.00 53.62 93 PHE A O 1
ATOM 702 N N . TYR A 1 94 ? -8.197 6.735 -13.163 1.00 55.84 94 TYR A N 1
ATOM 703 C CA . TYR A 1 94 ? -8.484 7.135 -11.792 1.00 55.84 94 TYR A CA 1
ATOM 704 C C . TYR A 1 94 ? -8.379 5.941 -10.847 1.00 55.84 94 TYR A C 1
ATOM 706 O O . TYR A 1 94 ? -8.713 4.823 -11.240 1.00 55.84 94 TYR A O 1
ATOM 714 N N . MET A 1 95 ? -7.903 6.190 -9.624 1.00 59.72 95 MET A N 1
ATOM 715 C CA . MET A 1 95 ? -7.798 5.210 -8.536 1.00 59.72 95 MET A CA 1
ATOM 716 C C . MET A 1 95 ? -8.187 5.856 -7.205 1.00 59.72 95 MET A C 1
ATOM 718 O O . MET A 1 95 ? -7.362 6.035 -6.313 1.00 59.72 95 MET A O 1
ATOM 722 N N . GLY A 1 96 ? -9.455 6.247 -7.112 1.00 61.03 96 GLY A N 1
ATOM 723 C CA . GLY A 1 96 ? -9.954 7.185 -6.116 1.00 61.03 96 GLY A CA 1
ATOM 724 C C . GLY A 1 96 ? -9.341 8.572 -6.311 1.00 61.03 96 GLY A C 1
ATOM 725 O O . GLY A 1 96 ? -8.696 8.851 -7.321 1.00 61.03 96 GLY A O 1
ATOM 726 N N . GLY A 1 97 ? -9.551 9.452 -5.340 1.00 69.94 97 GLY A N 1
ATOM 727 C CA . GLY A 1 97 ? -8.922 10.763 -5.315 1.00 69.94 97 GLY A CA 1
ATOM 728 C C . GLY A 1 97 ? -9.769 11.887 -5.897 1.00 69.94 97 GLY A C 1
ATOM 729 O O . GLY A 1 97 ? -11.000 11.816 -5.984 1.00 69.94 97 GLY A O 1
ATOM 730 N N . ARG A 1 98 ? -9.072 12.973 -6.233 1.00 67.50 98 ARG A N 1
ATOM 731 C CA . ARG A 1 98 ? -9.639 14.220 -6.742 1.00 67.50 98 ARG A CA 1
ATOM 732 C C . ARG A 1 98 ? -8.969 14.641 -8.047 1.00 67.50 98 ARG A C 1
ATOM 734 O O . ARG A 1 98 ? -7.779 14.398 -8.235 1.00 67.50 98 ARG A O 1
ATOM 741 N N . ASP A 1 99 ? -9.725 15.313 -8.901 1.00 69.12 99 ASP A N 1
ATOM 742 C CA . ASP A 1 99 ? -9.214 15.910 -10.129 1.00 69.12 99 ASP A CA 1
ATOM 743 C C . ASP A 1 99 ? -8.311 17.126 -9.832 1.00 69.12 99 ASP A C 1
ATOM 745 O O . ASP A 1 99 ? -8.131 17.560 -8.684 1.00 69.12 99 ASP A O 1
ATOM 749 N N . GLY A 1 100 ? -7.755 17.728 -10.886 1.00 65.75 100 GLY A N 1
ATOM 750 C CA . GLY A 1 100 ? -6.961 18.958 -10.778 1.00 65.75 100 GLY A CA 1
ATOM 751 C C . GLY A 1 100 ? -7.702 20.155 -10.155 1.00 65.75 100 GLY A C 1
ATOM 752 O O . GLY A 1 100 ? -7.052 21.085 -9.678 1.00 65.75 100 GLY A O 1
ATOM 753 N N . ASN A 1 101 ? -9.037 20.117 -10.100 1.00 70.75 101 ASN A N 1
ATOM 754 C CA . ASN A 1 101 ? -9.899 21.124 -9.476 1.00 70.75 101 ASN A CA 1
ATOM 755 C C . ASN A 1 101 ? -10.316 20.743 -8.047 1.00 70.75 101 ASN A C 1
ATOM 757 O O . ASN A 1 101 ? -11.235 21.347 -7.494 1.00 70.75 101 ASN A O 1
ATOM 761 N N . TYR A 1 102 ? -9.644 19.764 -7.434 1.00 67.75 102 TYR A N 1
ATOM 762 C CA . TYR A 1 102 ? -9.897 19.297 -6.072 1.00 67.75 102 TYR A CA 1
ATOM 763 C C . TYR A 1 102 ? -11.274 18.636 -5.874 1.00 67.75 102 TYR A C 1
ATOM 765 O O . TYR A 1 102 ? -11.724 18.466 -4.739 1.00 67.75 102 TYR A O 1
ATOM 773 N N . SER A 1 103 ? -11.931 18.214 -6.953 1.00 73.00 103 SER A N 1
ATOM 774 C CA . SER A 1 103 ? -13.226 17.534 -6.913 1.00 73.00 103 SER A CA 1
ATOM 775 C C . SER A 1 103 ? -13.051 16.022 -6.939 1.00 73.00 103 SER A C 1
ATOM 777 O O . SER A 1 103 ? -12.284 15.503 -7.742 1.00 73.00 103 SER A O 1
ATOM 779 N N . ALA A 1 104 ? -13.768 15.300 -6.072 1.00 71.81 104 ALA A N 1
ATOM 780 C CA . ALA A 1 104 ? -13.732 13.837 -6.057 1.00 71.81 104 ALA A CA 1
ATOM 781 C C . ALA A 1 104 ? -14.151 13.263 -7.419 1.00 71.81 104 ALA A C 1
ATOM 783 O O . ALA A 1 104 ? -15.129 13.730 -8.007 1.00 71.81 104 ALA A O 1
ATOM 784 N N . ILE A 1 105 ? -13.434 12.250 -7.900 1.00 70.50 105 ILE A N 1
ATOM 785 C CA . ILE A 1 105 ? -13.576 11.787 -9.282 1.00 70.50 105 ILE A CA 1
ATOM 786 C C . ILE A 1 105 ? -14.649 10.697 -9.416 1.00 70.50 105 ILE A C 1
ATOM 788 O O . ILE A 1 105 ? -14.494 9.623 -8.823 1.00 70.50 105 ILE A O 1
ATOM 792 N N . PRO A 1 106 ? -15.712 10.919 -10.215 1.00 67.31 106 PRO A N 1
ATOM 793 C CA . PRO A 1 106 ? -16.671 9.872 -10.567 1.00 67.31 106 PRO A CA 1
ATOM 794 C C . PRO A 1 106 ? -15.973 8.663 -11.211 1.00 67.31 106 PRO A C 1
ATOM 796 O O . PRO A 1 106 ? -15.062 8.833 -12.012 1.00 67.31 106 PRO A O 1
ATOM 799 N N . ASP A 1 107 ? -16.391 7.442 -10.867 1.00 72.50 107 ASP A N 1
ATOM 800 C CA . ASP A 1 107 ? -15.810 6.178 -11.362 1.00 72.50 107 ASP A CA 1
ATOM 801 C C . ASP A 1 107 ? -14.328 5.951 -11.007 1.00 72.50 107 ASP A C 1
ATOM 803 O O . ASP A 1 107 ? -13.634 5.145 -11.636 1.00 72.50 107 ASP A O 1
ATOM 807 N N . GLY A 1 108 ? -13.856 6.609 -9.944 1.00 71.75 108 GLY A N 1
ATOM 808 C CA . GLY A 1 108 ? -12.473 6.559 -9.484 1.00 71.75 108 GLY A CA 1
ATOM 809 C C . GLY A 1 108 ? -11.901 5.159 -9.248 1.00 71.75 108 GLY A C 1
ATOM 810 O O . GLY A 1 108 ? -10.695 5.020 -9.235 1.00 71.75 108 GLY A O 1
ATOM 811 N N . PHE A 1 109 ? -12.705 4.112 -9.073 1.00 75.94 109 PHE A N 1
ATOM 812 C CA . PHE A 1 109 ? -12.214 2.753 -8.798 1.00 75.94 109 PHE A CA 1
ATOM 813 C C . PHE A 1 109 ? -12.474 1.759 -9.934 1.00 75.94 109 PHE A C 1
ATOM 815 O O . PHE A 1 109 ? -12.340 0.553 -9.737 1.00 75.94 109 PHE A O 1
ATOM 822 N N . LYS A 1 110 ? -12.846 2.238 -11.129 1.00 78.81 110 LYS A N 1
ATOM 823 C CA . LYS A 1 110 ? -13.188 1.388 -12.283 1.00 78.81 110 LYS A CA 1
ATOM 824 C C . LYS A 1 110 ? -11.988 0.649 -12.883 1.00 78.81 110 LYS A C 1
ATOM 826 O O . LYS A 1 110 ? -12.143 -0.390 -13.522 1.00 78.81 110 LYS A O 1
ATOM 831 N N . MET A 1 111 ? -10.792 1.194 -12.698 1.00 79.56 111 MET A N 1
ATOM 832 C CA . MET A 1 111 ? -9.537 0.597 -13.138 1.00 79.56 111 MET A CA 1
ATOM 833 C C . MET A 1 111 ? -8.577 0.524 -11.958 1.00 79.56 111 MET A C 1
ATOM 835 O O . MET A 1 111 ? -8.468 1.464 -11.180 1.00 79.56 111 MET A O 1
ATOM 839 N N . ILE A 1 112 ? -7.869 -0.593 -11.843 1.00 80.25 112 ILE A N 1
ATOM 840 C CA . ILE A 1 112 ? -6.831 -0.810 -10.842 1.00 80.25 112 ILE A CA 1
ATOM 841 C C . ILE A 1 112 ? -5.514 -1.074 -11.557 1.00 80.25 112 ILE A C 1
ATOM 843 O O . ILE A 1 112 ? -5.409 -2.023 -12.334 1.00 80.25 112 ILE A O 1
ATOM 847 N N . PHE A 1 113 ? -4.506 -0.253 -11.279 1.00 82.75 113 PHE A N 1
ATOM 848 C CA . PHE A 1 113 ? -3.138 -0.477 -11.728 1.00 82.75 113 PHE A CA 1
ATOM 849 C C . PHE A 1 113 ? -2.381 -1.308 -10.709 1.00 82.75 113 PHE A C 1
ATOM 851 O O . PHE A 1 113 ? -2.510 -1.111 -9.499 1.00 82.75 113 PHE A O 1
ATOM 858 N N . LEU A 1 114 ? -1.566 -2.228 -11.211 1.00 87.31 114 LEU A N 1
ATOM 859 C CA . LEU A 1 114 ? -0.742 -3.071 -10.368 1.00 87.31 114 LEU A CA 1
ATOM 860 C C . LEU A 1 114 ? 0.644 -3.292 -10.965 1.00 87.31 114 LEU A C 1
ATOM 862 O O . LEU A 1 114 ? 0.835 -3.281 -12.182 1.00 87.31 114 LEU A O 1
ATOM 866 N N . TYR A 1 115 ? 1.606 -3.516 -10.082 1.00 86.12 115 TYR A N 1
ATOM 867 C CA . TYR A 1 115 ? 2.945 -3.968 -10.401 1.00 86.12 115 TYR A CA 1
ATOM 868 C C . TYR A 1 115 ? 3.125 -5.402 -9.915 1.00 86.12 115 TYR A C 1
ATOM 870 O O . TYR A 1 115 ? 2.896 -5.719 -8.750 1.00 86.12 115 TYR A O 1
ATOM 878 N N . ASP A 1 116 ? 3.535 -6.283 -10.815 1.00 85.75 116 ASP A N 1
ATOM 879 C CA . ASP A 1 116 ? 3.923 -7.646 -10.491 1.00 85.75 116 ASP A CA 1
ATOM 880 C C . ASP A 1 116 ? 5.375 -7.666 -10.006 1.00 85.75 116 ASP A C 1
ATOM 882 O O . ASP A 1 116 ? 6.298 -7.586 -10.817 1.00 85.75 116 ASP A O 1
ATOM 886 N N . THR A 1 117 ? 5.573 -7.793 -8.693 1.00 85.69 117 THR A N 1
ATOM 887 C CA . THR A 1 117 ? 6.912 -7.822 -8.074 1.00 85.69 117 THR A CA 1
ATOM 888 C C . THR A 1 117 ? 7.690 -9.106 -8.353 1.00 85.69 117 THR A C 1
ATOM 890 O O . THR A 1 117 ? 8.883 -9.168 -8.074 1.00 85.69 117 THR A O 1
ATOM 893 N N . ILE A 1 118 ? 7.034 -10.136 -8.898 1.00 85.44 118 ILE A N 1
ATOM 894 C CA . ILE A 1 118 ? 7.667 -11.410 -9.251 1.00 85.44 118 ILE A CA 1
ATOM 895 C C . ILE A 1 118 ? 8.194 -11.378 -10.686 1.00 85.44 118 ILE A C 1
ATOM 897 O O . ILE A 1 118 ? 9.236 -11.961 -10.978 1.00 85.44 118 ILE A O 1
ATOM 901 N N . ASN A 1 119 ? 7.464 -10.719 -11.590 1.00 85.12 119 ASN A N 1
ATOM 902 C CA . ASN A 1 119 ? 7.788 -10.673 -13.021 1.00 85.12 119 ASN A CA 1
ATOM 903 C C . ASN A 1 119 ? 8.282 -9.301 -13.512 1.00 85.12 119 ASN A C 1
ATOM 905 O O . ASN A 1 119 ? 8.463 -9.128 -14.717 1.00 85.12 119 ASN A O 1
ATOM 909 N N . ASP A 1 120 ? 8.446 -8.333 -12.611 1.00 82.69 120 ASP A N 1
ATOM 910 C CA . ASP A 1 120 ? 8.853 -6.950 -12.886 1.00 82.69 120 ASP A CA 1
ATOM 911 C C . ASP A 1 120 ? 8.058 -6.273 -14.012 1.00 82.69 120 ASP A C 1
ATOM 913 O O . ASP A 1 120 ? 8.584 -5.705 -14.981 1.00 82.69 120 ASP A O 1
ATOM 917 N N . LYS A 1 121 ? 6.731 -6.370 -13.900 1.00 85.25 121 LYS A N 1
ATOM 918 C CA . LYS A 1 121 ? 5.814 -5.977 -14.970 1.00 85.25 121 LYS A CA 1
ATOM 919 C C . LYS A 1 121 ? 4.628 -5.170 -14.457 1.00 85.25 121 LYS A C 1
ATOM 921 O O . LYS A 1 121 ? 3.941 -5.579 -13.526 1.00 85.25 121 LYS A O 1
ATOM 926 N N . TRP A 1 122 ? 4.346 -4.063 -15.138 1.00 85.56 122 TRP A N 1
ATOM 927 C CA . TRP A 1 122 ? 3.116 -3.293 -14.963 1.00 85.56 122 TRP A CA 1
ATOM 928 C C . TRP A 1 122 ? 1.926 -3.954 -15.658 1.00 85.56 122 TRP A C 1
ATOM 930 O O . TRP A 1 122 ? 2.047 -4.451 -16.784 1.00 85.56 122 TRP A O 1
ATOM 940 N N . ASP A 1 123 ? 0.773 -3.909 -14.998 1.00 84.56 123 ASP A N 1
ATOM 941 C CA . ASP A 1 123 ? -0.500 -4.400 -15.514 1.00 84.56 123 ASP A CA 1
ATOM 942 C C . ASP A 1 123 ? -1.677 -3.547 -15.004 1.00 84.56 123 ASP A C 1
ATOM 944 O O . ASP A 1 123 ? -1.528 -2.689 -14.127 1.00 84.56 123 ASP A O 1
ATOM 948 N N . SER A 1 124 ? -2.867 -3.777 -15.557 1.00 83.69 124 SER A N 1
ATOM 949 C CA . SER A 1 124 ? -4.096 -3.109 -15.130 1.00 83.69 124 SER A CA 1
ATOM 950 C C . SER A 1 124 ? -5.301 -4.040 -15.190 1.00 83.69 124 SER A C 1
ATOM 952 O O . SER A 1 124 ? -5.358 -4.948 -16.018 1.00 83.69 124 SER A O 1
ATOM 954 N N . LYS A 1 125 ? -6.288 -3.797 -14.329 1.00 83.56 125 LYS A N 1
ATOM 955 C CA . LYS A 1 125 ? -7.539 -4.556 -14.277 1.00 83.56 125 LYS A CA 1
ATOM 956 C C . LYS A 1 125 ? -8.737 -3.622 -14.279 1.00 83.56 125 LYS A C 1
ATOM 958 O O . LYS A 1 125 ? -8.762 -2.654 -13.526 1.00 83.56 125 LYS A O 1
ATOM 963 N N . THR A 1 126 ? -9.744 -3.945 -15.082 1.00 84.31 126 THR A N 1
ATOM 964 C CA . THR A 1 126 ? -11.075 -3.339 -14.966 1.00 84.31 126 THR A CA 1
ATOM 965 C C . THR A 1 126 ? -11.824 -3.995 -13.815 1.00 84.31 126 THR A C 1
ATOM 967 O O . THR A 1 126 ? -11.826 -5.221 -13.699 1.00 84.31 126 THR A O 1
ATOM 970 N N . THR A 1 127 ? -12.438 -3.188 -12.957 1.00 83.31 127 THR A N 1
ATOM 971 C CA . THR A 1 127 ? -13.239 -3.661 -11.826 1.00 83.31 127 THR A CA 1
ATOM 972 C C . THR A 1 127 ? -14.711 -3.795 -12.213 1.00 83.31 127 THR A C 1
ATOM 974 O O . THR A 1 127 ? -15.174 -3.245 -13.214 1.00 83.31 127 THR A O 1
ATOM 977 N N . THR A 1 128 ? -15.452 -4.569 -11.425 1.00 86.19 128 THR A N 1
ATOM 978 C CA . THR A 1 128 ? -16.884 -4.839 -11.610 1.00 86.19 128 THR A CA 1
ATOM 979 C C . THR A 1 128 ? -17.586 -4.859 -10.256 1.00 86.19 128 THR A C 1
ATOM 981 O O . THR A 1 128 ? -16.933 -5.095 -9.241 1.00 86.19 128 THR A O 1
ATOM 984 N N . GLY A 1 129 ? -18.912 -4.710 -10.249 1.00 87.31 129 GLY A N 1
ATOM 985 C CA . GLY A 1 129 ? -19.717 -4.678 -9.025 1.00 87.31 129 GLY A CA 1
ATOM 986 C C . GLY A 1 129 ? -19.844 -3.270 -8.445 1.00 87.31 129 GLY A C 1
ATOM 987 O O . GLY A 1 129 ? -19.600 -2.283 -9.142 1.00 87.31 129 GLY A O 1
ATOM 988 N N . ASP A 1 130 ? -20.232 -3.197 -7.175 1.00 82.88 130 ASP A N 1
ATOM 989 C CA . ASP A 1 130 ? -20.441 -1.934 -6.472 1.00 82.88 130 ASP A CA 1
ATOM 990 C C . ASP A 1 130 ? -19.097 -1.359 -6.021 1.00 82.88 130 ASP A C 1
ATOM 992 O O . ASP A 1 130 ? -18.438 -1.888 -5.122 1.00 82.88 130 ASP A O 1
ATOM 996 N N . PHE A 1 131 ? -18.663 -0.278 -6.669 1.00 78.44 131 PHE A N 1
ATOM 997 C CA . PHE A 1 131 ? -17.441 0.420 -6.292 1.00 78.44 131 PHE A CA 1
ATOM 998 C C . PHE A 1 131 ? -17.716 1.521 -5.255 1.00 78.44 131 PHE A C 1
ATOM 1000 O O . PHE A 1 131 ? -18.814 2.084 -5.219 1.00 78.44 131 PHE A O 1
ATOM 1007 N N . PRO A 1 132 ? -16.721 1.861 -4.413 1.00 75.94 132 PRO A N 1
ATOM 1008 C CA . PRO A 1 132 ? -16.864 2.920 -3.422 1.00 75.94 132 PRO A CA 1
ATOM 1009 C C . PRO A 1 132 ? -17.214 4.269 -4.067 1.00 75.94 132 PRO A C 1
ATOM 1011 O O . PRO A 1 132 ? -16.745 4.558 -5.175 1.00 75.94 132 PRO A O 1
ATOM 1014 N N . PRO A 1 133 ? -17.989 5.130 -3.381 1.00 73.69 133 PRO A N 1
ATOM 1015 C CA . PRO A 1 133 ? -18.244 6.478 -3.864 1.00 73.69 133 PRO A CA 1
ATOM 1016 C C . PRO A 1 133 ? -16.930 7.270 -4.016 1.00 73.69 133 PRO A C 1
ATOM 1018 O O . PRO A 1 133 ? -15.963 7.002 -3.298 1.00 73.69 133 PRO A O 1
ATOM 1021 N N . PRO A 1 134 ? -16.887 8.265 -4.920 1.00 69.50 134 PRO A N 1
ATOM 1022 C CA . PRO A 1 134 ? -15.720 9.123 -5.102 1.00 69.50 134 PRO A CA 1
ATOM 1023 C C . PRO A 1 134 ? -15.264 9.786 -3.800 1.00 69.50 134 PRO A C 1
ATOM 1025 O O . PRO A 1 134 ? -16.046 10.497 -3.161 1.00 69.50 134 PRO A O 1
ATOM 1028 N N . ASP A 1 135 ? -13.989 9.611 -3.447 1.00 68.56 135 ASP A N 1
ATOM 1029 C CA . ASP A 1 135 ? -13.397 10.201 -2.246 1.00 68.56 135 ASP A CA 1
ATOM 1030 C C . ASP A 1 135 ? -11.904 10.515 -2.422 1.00 68.56 135 ASP A C 1
ATOM 1032 O O . ASP A 1 135 ? -11.191 9.803 -3.130 1.00 68.56 135 ASP A O 1
ATOM 1036 N N . TYR A 1 136 ? -11.430 11.563 -1.747 1.00 66.06 136 TYR A N 1
ATOM 1037 C CA . TYR A 1 136 ? -10.027 11.968 -1.669 1.00 66.06 136 TYR A CA 1
ATOM 1038 C C . TYR A 1 136 ? -9.569 11.947 -0.204 1.00 66.06 136 TYR A C 1
ATOM 1040 O O . TYR A 1 136 ? -10.292 12.379 0.686 1.00 66.06 136 TYR A O 1
ATOM 1048 N N . GLY A 1 137 ? -8.365 11.434 0.069 1.00 70.12 137 GLY A N 1
ATOM 1049 C CA . GLY A 1 137 ? -7.916 11.152 1.445 1.00 70.12 137 GLY A CA 1
ATOM 1050 C C . GLY A 1 137 ? -8.235 9.728 1.923 1.00 70.12 137 GLY A C 1
ATOM 1051 O O . GLY A 1 137 ? -8.446 9.484 3.113 1.00 70.12 137 GLY A O 1
ATOM 1052 N N . ILE A 1 138 ? -8.264 8.782 0.985 1.00 75.50 138 ILE A N 1
ATOM 1053 C CA . ILE A 1 138 ? -8.399 7.350 1.254 1.00 75.50 138 ILE A CA 1
ATOM 1054 C C . ILE A 1 138 ? -7.084 6.753 1.771 1.00 75.50 138 ILE A C 1
ATOM 1056 O O . ILE A 1 138 ? -5.991 7.219 1.456 1.00 75.50 138 ILE A O 1
ATOM 1060 N N . THR A 1 139 ? -7.169 5.661 2.519 1.00 81.19 139 THR A N 1
ATOM 1061 C CA . THR A 1 139 ? -6.031 4.800 2.844 1.00 81.19 139 THR A CA 1
ATOM 1062 C C . THR A 1 139 ? -6.429 3.345 2.681 1.00 81.19 139 THR A C 1
ATOM 1064 O O . THR A 1 139 ? -7.582 2.977 2.893 1.00 81.19 139 THR A O 1
ATOM 1067 N N . THR A 1 140 ? -5.465 2.510 2.320 1.00 84.19 140 THR A N 1
ATOM 1068 C CA . THR A 1 140 ? -5.671 1.075 2.141 1.00 84.19 140 THR A CA 1
ATOM 1069 C C . THR A 1 140 ? -4.768 0.266 3.042 1.00 84.19 140 THR A C 1
ATOM 1071 O O . THR A 1 140 ? -3.649 0.684 3.336 1.00 84.19 140 THR A O 1
ATOM 1074 N N . VAL A 1 141 ? -5.234 -0.919 3.413 1.00 88.94 141 VAL A N 1
ATOM 1075 C CA . VAL A 1 141 ? -4.406 -1.975 3.996 1.00 88.94 141 VAL A CA 1
ATOM 1076 C C . VAL A 1 141 ? -4.713 -3.311 3.333 1.00 88.94 141 VAL A C 1
ATOM 1078 O O . VAL A 1 141 ? -5.765 -3.481 2.717 1.00 88.94 141 VAL A O 1
ATOM 1081 N N . LEU A 1 142 ? -3.790 -4.259 3.460 1.00 88.19 142 LEU A N 1
ATOM 1082 C CA . LEU A 1 142 ? -4.031 -5.643 3.078 1.00 88.19 142 LEU A CA 1
ATOM 1083 C C . LEU A 1 142 ? -4.809 -6.346 4.201 1.00 88.19 142 LEU A C 1
ATOM 1085 O O . LEU A 1 142 ? -4.454 -6.195 5.367 1.00 88.19 142 LEU A O 1
ATOM 1089 N N . GLY A 1 143 ? -5.853 -7.102 3.864 1.00 88.19 143 GLY A N 1
ATOM 1090 C CA . GLY A 1 143 ? -6.536 -7.978 4.819 1.00 88.19 143 GLY A CA 1
ATOM 1091 C C . GLY A 1 143 ? -5.605 -9.078 5.340 1.00 88.19 143 GLY A C 1
ATOM 1092 O O . GLY A 1 143 ? -4.605 -9.405 4.702 1.00 88.19 143 GLY A O 1
ATOM 1093 N N . LEU A 1 144 ? -5.929 -9.675 6.491 1.00 88.00 144 LEU A N 1
ATOM 1094 C CA . LEU A 1 144 ? -5.039 -10.635 7.168 1.00 88.00 144 LEU A CA 1
ATOM 1095 C C . LEU A 1 144 ? -4.730 -11.882 6.328 1.00 88.00 144 LEU A C 1
ATOM 1097 O O . LEU A 1 144 ? -3.626 -12.417 6.403 1.00 88.00 144 LEU A O 1
ATOM 1101 N N . ASN A 1 145 ? -5.680 -12.312 5.497 1.00 84.31 145 ASN A N 1
ATOM 1102 C CA . ASN A 1 145 ? -5.515 -13.444 4.580 1.00 84.31 145 ASN A CA 1
ATOM 1103 C C . ASN A 1 145 ? -4.694 -13.088 3.325 1.00 84.31 145 ASN A C 1
ATOM 1105 O O . ASN A 1 145 ? -4.277 -13.968 2.571 1.00 84.31 145 ASN A O 1
ATOM 1109 N N . GLY A 1 146 ? -4.440 -11.797 3.105 1.00 79.38 146 GLY A N 1
ATOM 1110 C CA . GLY A 1 146 ? -3.669 -11.268 1.987 1.00 79.38 146 GLY A CA 1
ATOM 1111 C C . GLY A 1 146 ? -4.306 -11.417 0.610 1.00 79.38 146 GLY A C 1
ATOM 1112 O O . GLY A 1 146 ? -3.605 -11.304 -0.390 1.00 79.38 146 GLY A O 1
ATOM 1113 N N . ASP A 1 147 ? -5.611 -11.665 0.553 1.00 79.19 147 ASP A N 1
ATOM 1114 C CA . ASP A 1 147 ? -6.425 -11.794 -0.659 1.00 79.19 147 ASP A CA 1
ATOM 1115 C C . ASP A 1 147 ? -7.338 -10.577 -0.903 1.00 79.19 147 ASP A C 1
ATOM 1117 O O . ASP A 1 147 ? -7.826 -10.376 -2.017 1.00 79.19 147 ASP A O 1
ATOM 1121 N N . LYS A 1 148 ? -7.553 -9.745 0.121 1.00 84.56 148 LYS A N 1
ATOM 1122 C CA . LYS A 1 148 ? -8.403 -8.551 0.069 1.00 84.56 148 LYS A CA 1
ATOM 1123 C C . LYS A 1 148 ? -7.618 -7.281 0.346 1.00 84.56 148 LYS A C 1
ATOM 1125 O O . LYS A 1 148 ? -6.726 -7.246 1.190 1.00 84.56 148 LYS A O 1
ATOM 1130 N N . ILE A 1 149 ? -8.031 -6.204 -0.310 1.00 85.12 149 ILE A N 1
ATOM 1131 C CA . ILE A 1 149 ? -7.607 -4.842 0.013 1.00 85.12 149 ILE A CA 1
ATOM 1132 C C . ILE A 1 149 ? -8.763 -4.171 0.742 1.00 85.12 149 ILE A C 1
ATOM 1134 O O . ILE A 1 149 ? -9.870 -4.086 0.213 1.00 85.12 149 ILE A O 1
ATOM 1138 N N . ILE A 1 150 ? -8.503 -3.689 1.953 1.00 88.00 150 ILE A N 1
ATOM 1139 C CA . ILE A 1 150 ? -9.468 -2.927 2.740 1.00 88.00 150 ILE A CA 1
ATOM 1140 C C . ILE A 1 150 ? -9.217 -1.450 2.462 1.00 88.00 150 ILE A C 1
ATOM 1142 O O . ILE A 1 150 ? -8.118 -0.946 2.697 1.00 88.00 150 ILE A O 1
ATOM 1146 N N . LEU A 1 151 ? -10.237 -0.763 1.953 1.00 85.81 151 LEU A N 1
ATOM 1147 C CA . LEU A 1 151 ? -10.225 0.670 1.680 1.00 85.81 151 LEU A CA 1
ATOM 1148 C C . LEU A 1 151 ? -10.963 1.419 2.796 1.00 85.81 151 LEU A C 1
ATOM 1150 O O . LEU A 1 151 ? -12.096 1.077 3.124 1.00 85.81 151 LEU A O 1
ATOM 1154 N N . PHE A 1 152 ? -10.348 2.470 3.335 1.00 83.56 152 PHE A N 1
ATOM 1155 C CA . PHE A 1 152 ? -10.959 3.364 4.316 1.00 83.56 152 PHE A CA 1
ATOM 1156 C C . PHE A 1 152 ? -10.836 4.828 3.882 1.00 83.56 152 PHE A C 1
ATOM 1158 O O . PHE A 1 152 ? -9.739 5.306 3.593 1.00 83.56 152 PHE A O 1
ATOM 1165 N N . GLY A 1 153 ? -11.954 5.550 3.885 1.00 75.56 153 GLY A N 1
ATOM 1166 C CA . GLY A 1 153 ? -12.044 6.976 3.570 1.00 75.56 153 GLY A CA 1
ATOM 1167 C C . GLY A 1 153 ? -13.475 7.477 3.756 1.00 75.56 153 GLY A C 1
ATOM 1168 O O . GLY A 1 153 ? -14.417 6.693 3.632 1.00 75.56 153 GLY A O 1
ATOM 1169 N N . VAL A 1 154 ? -13.632 8.750 4.131 1.00 59.66 154 VAL A N 1
ATOM 1170 C CA . VAL A 1 154 ? -14.944 9.411 4.113 1.00 59.66 154 VAL A CA 1
ATOM 1171 C C . VAL A 1 154 ? -14.798 10.860 3.657 1.00 59.66 154 VAL A C 1
ATOM 1173 O O . VAL A 1 154 ? -14.072 11.643 4.280 1.00 59.66 154 VAL A O 1
ATOM 1176 N N . LYS A 1 155 ? -15.573 11.224 2.632 1.00 59.62 155 LYS A N 1
ATOM 1177 C CA . LYS A 1 155 ? -15.722 12.587 2.118 1.00 59.62 155 LYS A CA 1
ATOM 1178 C C . LYS A 1 155 ? -16.265 13.526 3.201 1.00 59.62 155 LYS A C 1
ATOM 1180 O O . LYS A 1 155 ? -17.338 13.299 3.754 1.00 59.62 155 LYS A O 1
ATOM 1185 N N . GLY A 1 156 ? -15.569 14.640 3.433 1.00 53.06 156 GLY A N 1
ATOM 1186 C CA . GLY A 1 156 ? -16.138 15.849 4.047 1.00 53.06 156 GLY A CA 1
ATOM 1187 C C . GLY A 1 156 ? -16.311 15.869 5.570 1.00 53.06 156 GLY A C 1
ATOM 1188 O O . GLY A 1 156 ? -16.753 16.891 6.089 1.00 53.06 156 GLY A O 1
ATOM 1189 N N . VAL A 1 157 ? -15.946 14.812 6.301 1.00 48.69 157 VAL A N 1
ATOM 1190 C CA . VAL A 1 157 ? -15.955 14.823 7.774 1.00 48.69 157 VAL A CA 1
ATOM 1191 C C . VAL A 1 157 ? -14.665 14.188 8.291 1.00 48.69 157 VAL A C 1
ATOM 1193 O O . VAL A 1 157 ? -14.454 12.981 8.176 1.00 48.69 157 VAL A O 1
ATOM 1196 N N . GLY A 1 158 ? -13.786 15.027 8.840 1.00 55.00 158 GLY A N 1
ATOM 1197 C CA . GLY A 1 158 ? -12.565 14.611 9.527 1.00 55.00 158 GLY A CA 1
ATOM 1198 C C . GLY A 1 158 ? -11.259 14.840 8.750 1.00 55.00 158 GLY A C 1
ATOM 1199 O O . GLY A 1 158 ? -11.271 15.337 7.623 1.00 55.00 158 GLY A O 1
ATOM 1200 N N . PRO A 1 159 ? -10.121 14.495 9.366 1.00 55.84 159 PRO A N 1
ATOM 1201 C CA . PRO A 1 159 ? -8.791 14.849 8.880 1.00 55.84 159 PRO A CA 1
ATOM 1202 C C . PRO A 1 159 ? -8.439 14.390 7.477 1.00 55.84 159 PRO A C 1
ATOM 1204 O O . PRO A 1 159 ? -8.657 13.243 7.086 1.00 55.84 159 PRO A O 1
ATOM 1207 N N . THR A 1 160 ? -7.868 15.332 6.724 1.00 59.66 160 THR A N 1
ATOM 1208 C CA . THR A 1 160 ? -7.529 15.216 5.302 1.00 59.66 160 THR A CA 1
ATOM 1209 C C . THR A 1 160 ? -6.389 14.226 5.080 1.00 59.66 160 THR A C 1
ATOM 1211 O O . THR A 1 160 ? -6.361 13.515 4.080 1.00 59.66 160 THR A O 1
ATOM 1214 N N . TYR A 1 161 ? -5.467 14.127 6.038 1.00 68.31 161 TYR A N 1
ATOM 1215 C CA . TYR A 1 161 ? -4.350 13.192 5.974 1.00 68.31 161 TYR A CA 1
ATOM 1216 C C . TYR A 1 161 ? -4.592 12.008 6.894 1.00 68.31 161 TYR A C 1
ATOM 1218 O O . TYR A 1 161 ? -4.797 12.173 8.092 1.00 68.31 161 TYR A O 1
ATOM 1226 N N . ARG A 1 162 ? -4.544 10.802 6.334 1.00 78.00 162 ARG A N 1
ATOM 1227 C CA . ARG A 1 162 ? -4.753 9.552 7.070 1.00 78.00 162 ARG A CA 1
ATOM 1228 C C . ARG A 1 162 ? -3.683 8.549 6.683 1.00 78.00 162 ARG A C 1
ATOM 1230 O O . ARG A 1 162 ? -3.216 8.533 5.537 1.00 78.00 162 ARG A O 1
ATOM 1237 N N . ARG A 1 163 ? -3.299 7.696 7.624 1.00 82.88 163 ARG A N 1
ATOM 1238 C CA . ARG A 1 163 ? -2.505 6.499 7.347 1.00 82.88 163 ARG A CA 1
ATOM 1239 C C . ARG A 1 163 ? -3.129 5.328 8.070 1.00 82.88 163 ARG A C 1
ATOM 1241 O O . ARG A 1 163 ? -3.505 5.454 9.228 1.00 82.88 163 ARG A O 1
ATOM 1248 N N . ALA A 1 164 ? -3.206 4.201 7.385 1.00 88.56 164 ALA A N 1
ATOM 1249 C CA . ALA A 1 164 ? -3.566 2.944 8.002 1.00 88.56 164 ALA A CA 1
ATOM 1250 C C . ALA A 1 164 ? -2.439 1.931 7.840 1.00 88.56 164 ALA A C 1
ATOM 1252 O O . ALA A 1 164 ? -1.765 1.910 6.814 1.00 88.56 164 ALA A O 1
ATOM 1253 N N . ASN A 1 165 ? -2.257 1.104 8.861 1.00 90.06 165 ASN A N 1
ATOM 1254 C CA . ASN A 1 165 ? -1.411 -0.083 8.825 1.00 90.06 165 ASN A CA 1
ATOM 1255 C C . ASN A 1 165 ? -2.140 -1.228 9.525 1.00 90.06 165 ASN A C 1
ATOM 1257 O O . ASN A 1 165 ? -3.060 -0.986 10.303 1.00 90.06 165 ASN A O 1
ATOM 1261 N N . VAL A 1 166 ? -1.715 -2.463 9.278 1.00 90.50 166 VAL A N 1
ATOM 1262 C CA . VAL A 1 166 ? -2.200 -3.628 10.025 1.00 90.50 166 VAL A CA 1
ATOM 1263 C C . VAL A 1 166 ? -1.180 -3.996 11.093 1.00 90.50 166 VAL A C 1
ATOM 1265 O O . VAL A 1 166 ? 0.002 -4.155 10.794 1.00 90.50 166 VAL A O 1
ATOM 1268 N N . ILE A 1 167 ? -1.637 -4.101 12.341 1.00 89.69 167 ILE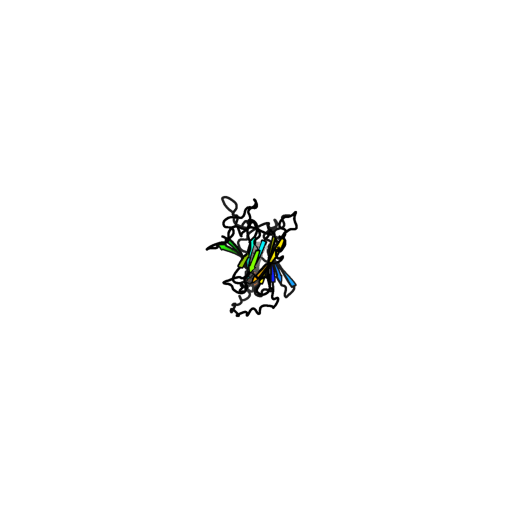 A N 1
ATOM 1269 C CA . ILE A 1 167 ? -0.843 -4.525 13.497 1.00 89.69 167 ILE A CA 1
ATOM 1270 C C . ILE A 1 167 ? -1.650 -5.583 14.252 1.00 89.69 167 ILE A C 1
ATOM 1272 O O . ILE A 1 167 ? -2.725 -5.297 14.782 1.00 89.69 167 ILE A O 1
ATOM 1276 N N . GLY A 1 168 ? -1.143 -6.818 14.287 1.00 88.56 168 GLY A N 1
ATOM 1277 C CA . GLY A 1 168 ? -1.915 -7.955 14.790 1.00 88.56 168 GLY A CA 1
ATOM 1278 C C . GLY A 1 168 ? -3.192 -8.136 13.969 1.00 88.56 168 GLY A C 1
ATOM 1279 O O . GLY A 1 168 ? -3.141 -8.126 12.742 1.00 88.56 168 GLY A O 1
ATOM 1280 N N . LYS A 1 169 ? -4.340 -8.263 14.642 1.00 91.81 169 LYS A N 1
ATOM 1281 C CA . LYS A 1 169 ? -5.656 -8.349 13.985 1.00 91.81 169 LYS A CA 1
ATOM 1282 C C . LYS A 1 169 ? -6.307 -7.002 13.678 1.00 91.81 169 LYS A C 1
ATOM 1284 O O . LYS A 1 169 ? -7.464 -6.974 13.273 1.00 91.81 169 LYS A O 1
ATOM 1289 N N . TYR A 1 170 ? -5.613 -5.894 13.916 1.00 94.44 170 TYR A N 1
ATOM 1290 C CA . TYR A 1 170 ? -6.212 -4.569 13.844 1.00 94.44 170 TYR A CA 1
ATOM 1291 C C . TYR A 1 170 ? -5.690 -3.793 12.643 1.00 94.44 170 TYR A C 1
ATOM 1293 O O . TYR A 1 170 ? -4.481 -3.646 12.467 1.00 94.44 170 TYR A O 1
ATOM 1301 N N . MET A 1 171 ? -6.599 -3.216 11.861 1.00 93.69 171 MET A N 1
ATOM 1302 C CA . MET A 1 171 ? -6.280 -2.048 11.053 1.00 93.69 171 MET A CA 1
ATOM 1303 C C . MET A 1 171 ? -6.231 -0.841 11.991 1.00 93.69 171 MET A C 1
ATOM 1305 O O . MET A 1 171 ? -7.226 -0.461 12.608 1.00 93.69 171 MET A O 1
ATOM 1309 N N . VAL A 1 172 ? -5.048 -0.252 12.105 1.00 93.56 172 VAL A N 1
ATOM 1310 C CA . VAL A 1 172 ? -4.760 0.915 12.933 1.00 93.56 172 VAL A CA 1
ATOM 1311 C C . VAL A 1 172 ? -4.741 2.135 12.031 1.00 93.56 172 VAL A C 1
ATOM 1313 O O . VAL A 1 172 ? -3.874 2.243 11.161 1.00 93.56 172 VAL A O 1
ATOM 1316 N N . VAL A 1 173 ? -5.687 3.049 12.232 1.00 89.62 173 VAL A N 1
ATOM 1317 C CA . VAL A 1 173 ? -5.801 4.289 11.460 1.00 89.62 173 VAL A CA 1
ATOM 1318 C C . VAL A 1 173 ? -5.356 5.458 12.319 1.00 89.62 173 VAL A C 1
ATOM 1320 O O . VAL A 1 173 ? -5.890 5.684 13.403 1.00 89.62 173 VAL A O 1
ATOM 1323 N N . THR A 1 174 ? -4.391 6.217 11.816 1.00 86.44 174 THR A N 1
ATOM 1324 C CA . THR A 1 174 ? -3.928 7.463 12.419 1.00 86.44 174 THR A CA 1
ATOM 1325 C C . THR A 1 174 ? -4.249 8.640 11.516 1.00 86.44 174 THR A C 1
ATOM 1327 O O . THR A 1 174 ? -4.311 8.527 10.283 1.00 86.44 174 THR A O 1
ATOM 1330 N N . PHE A 1 175 ? -4.451 9.787 12.150 1.00 79.12 175 PHE A N 1
ATOM 1331 C CA . PHE A 1 175 ? -4.859 11.010 11.486 1.00 79.12 175 PHE A CA 1
ATOM 1332 C C . PHE A 1 175 ? -3.772 12.076 11.547 1.00 79.12 175 PHE A C 1
ATOM 1334 O O . PHE A 1 175 ? -3.015 12.177 12.509 1.00 79.12 175 PHE A O 1
ATOM 1341 N N . GLY A 1 176 ? -3.698 12.866 10.485 1.00 71.00 176 GLY A N 1
ATOM 1342 C CA . GLY A 1 176 ? -2.896 14.074 10.380 1.00 71.00 176 GLY A CA 1
ATOM 1343 C C . GLY A 1 176 ? -3.787 15.309 10.310 1.00 71.00 176 GLY A C 1
ATOM 1344 O O . GLY A 1 176 ? -4.923 15.293 10.752 1.00 71.00 176 GLY A O 1
ATOM 1345 N N . PHE A 1 177 ? -3.271 16.394 9.747 1.00 64.25 177 PHE A N 1
ATOM 1346 C CA . PHE A 1 177 ? -3.895 17.720 9.786 1.00 64.25 177 PHE A CA 1
ATOM 1347 C C . PHE A 1 177 ? -5.229 17.823 9.014 1.00 64.25 177 PHE A C 1
ATOM 1349 O O . PHE A 1 177 ? -5.393 17.214 7.954 1.00 64.25 177 PHE A O 1
ATOM 1356 N N . ASN A 1 178 ? -6.158 18.647 9.521 1.00 59.28 178 ASN A N 1
ATOM 1357 C CA . ASN A 1 178 ? -7.403 19.009 8.823 1.00 59.28 178 ASN A CA 1
ATOM 1358 C C . ASN A 1 178 ? -7.149 20.059 7.726 1.00 59.28 178 ASN A C 1
ATOM 1360 O O . ASN A 1 178 ? -7.700 19.948 6.634 1.00 59.28 178 ASN A O 1
ATOM 1364 N N . ASP A 1 179 ? -6.290 21.046 8.003 1.00 56.19 179 ASP A N 1
ATOM 1365 C CA . ASP A 1 179 ? -5.959 22.171 7.120 1.00 56.19 179 ASP A CA 1
ATOM 1366 C C . ASP A 1 179 ? -4.500 22.618 7.353 1.00 56.19 179 ASP A C 1
ATOM 1368 O O . ASP A 1 179 ? -3.975 22.480 8.459 1.00 56.19 179 ASP A O 1
ATOM 1372 N N . ALA A 1 180 ? -3.842 23.175 6.331 1.00 56.56 180 ALA A N 1
ATOM 1373 C CA . ALA A 1 180 ? -2.448 23.633 6.365 1.00 56.56 180 ALA A CA 1
ATOM 1374 C C . ALA A 1 180 ? -2.179 24.703 7.442 1.00 56.56 180 ALA A C 1
ATOM 1376 O O . ALA A 1 180 ? -1.032 24.896 7.845 1.00 56.56 180 ALA A O 1
ATOM 1377 N N . LEU A 1 181 ? -3.228 25.384 7.912 1.00 55.66 181 LEU A N 1
ATOM 1378 C CA . LEU A 1 181 ? -3.155 26.462 8.899 1.00 55.66 181 LEU A CA 1
ATOM 1379 C C . LEU A 1 181 ? -3.730 26.083 10.275 1.00 55.66 181 LEU A C 1
ATOM 1381 O O . LEU A 1 181 ? -3.648 26.890 11.201 1.00 55.66 181 LEU A O 1
ATOM 1385 N N . SER A 1 182 ? -4.289 24.875 10.453 1.00 56.38 182 SER A N 1
ATOM 1386 C CA . SER A 1 182 ? -4.831 24.446 11.748 1.00 56.38 182 SER A CA 1
ATOM 1387 C C . SER A 1 182 ? -4.448 23.009 12.125 1.00 56.38 182 SER A C 1
ATOM 1389 O O . SER A 1 182 ? -4.814 22.024 11.488 1.00 56.38 182 SER A O 1
ATOM 1391 N N . ALA A 1 183 ? -3.739 22.887 13.252 1.00 56.03 183 ALA A N 1
ATOM 1392 C CA . ALA A 1 183 ? -3.368 21.611 13.870 1.00 56.03 183 ALA A CA 1
ATOM 1393 C C . ALA A 1 183 ? -4.526 20.901 14.590 1.00 56.03 183 ALA A C 1
ATOM 1395 O O . ALA A 1 183 ? -4.322 19.859 15.209 1.00 56.03 183 ALA A O 1
ATOM 1396 N N . LYS A 1 184 ? -5.747 21.444 14.525 1.00 60.84 184 LYS A N 1
ATOM 1397 C CA . LYS A 1 184 ? -6.931 20.777 15.066 1.00 60.84 184 LYS A CA 1
ATOM 1398 C C . LYS A 1 184 ? -7.398 19.733 14.070 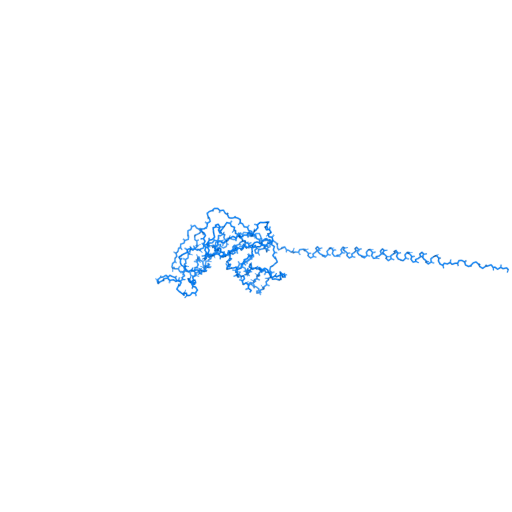1.00 60.84 184 LYS A C 1
ATOM 1400 O O . LYS A 1 184 ? -8.163 20.061 13.173 1.00 60.84 184 LYS A O 1
ATOM 1405 N N . TYR A 1 185 ? -6.928 18.502 14.247 1.00 66.88 185 TYR A N 1
ATOM 1406 C CA . TYR A 1 185 ? -7.362 17.350 13.459 1.00 66.88 185 TYR A CA 1
ATOM 1407 C C . TYR A 1 185 ? -8.521 16.564 14.076 1.00 66.88 185 TYR A C 1
ATOM 1409 O O . TYR A 1 185 ? -9.116 15.725 13.411 1.00 66.88 185 TYR A O 1
ATOM 1417 N N . LYS A 1 186 ? -8.864 16.854 15.333 1.00 69.44 186 LYS A N 1
ATOM 1418 C CA . LYS A 1 186 ? -9.919 16.161 16.070 1.00 69.44 186 LYS A CA 1
ATOM 1419 C C . LYS A 1 186 ? -10.722 17.107 16.957 1.00 69.44 186 LYS A C 1
ATOM 1421 O O . LYS A 1 186 ? -10.210 18.147 17.388 1.00 69.44 186 LYS A O 1
ATOM 1426 N N . GLN A 1 187 ? -11.968 16.750 17.238 1.00 71.38 187 GLN A N 1
ATOM 1427 C CA . GLN A 1 187 ? -12.785 17.404 18.257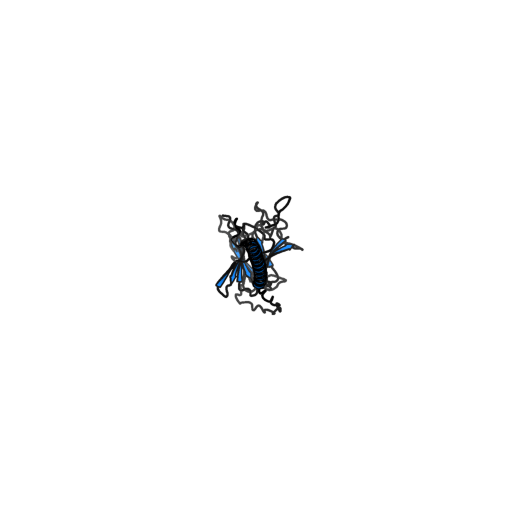 1.00 71.38 187 GLN A CA 1
ATOM 1428 C C . GLN A 1 187 ? -12.388 16.940 19.667 1.00 71.38 187 GLN A C 1
ATOM 1430 O O . GLN A 1 187 ? -11.730 15.914 19.856 1.00 71.38 187 GLN A O 1
ATOM 1435 N N . ASN A 1 188 ? -12.780 17.704 20.691 1.00 74.06 188 ASN A N 1
ATOM 1436 C CA . ASN A 1 188 ? -12.553 17.295 22.077 1.00 74.06 188 ASN A CA 1
ATOM 1437 C C . ASN A 1 188 ? -13.306 15.990 22.369 1.00 74.06 188 ASN A C 1
ATOM 1439 O O . ASN A 1 188 ? -14.517 15.925 22.188 1.00 74.06 188 ASN A O 1
ATOM 1443 N N . GLY A 1 189 ? -12.582 14.982 22.859 1.00 73.56 189 GLY A N 1
ATOM 1444 C CA . GLY A 1 189 ? -13.130 13.660 23.173 1.00 73.56 189 GLY A CA 1
ATOM 1445 C C . GLY A 1 189 ? -12.990 12.625 22.054 1.00 73.56 189 GLY A C 1
ATOM 1446 O O . GLY A 1 189 ? -13.207 11.447 22.315 1.00 73.56 189 GLY A O 1
ATOM 1447 N N . GLU A 1 190 ? -12.577 13.019 20.844 1.00 77.38 190 GLU A N 1
ATOM 1448 C CA . GLU A 1 190 ? -12.257 12.065 19.777 1.00 77.38 190 GLU A CA 1
ATOM 1449 C C . GLU A 1 190 ? -10.914 11.354 20.032 1.00 77.38 190 GLU A C 1
ATOM 1451 O O . GLU A 1 190 ? -9.956 11.924 20.583 1.00 77.38 190 GLU A O 1
ATOM 1456 N N . SER A 1 191 ? -10.843 10.089 19.613 1.00 78.12 191 SER A N 1
ATOM 1457 C CA . SER A 1 191 ? -9.632 9.272 19.683 1.00 78.12 191 SER A CA 1
ATOM 1458 C C . SER A 1 191 ? -8.599 9.717 18.645 1.00 78.12 191 SER A C 1
ATOM 1460 O O . SER A 1 191 ? -8.937 10.009 17.502 1.00 78.12 191 SER A O 1
ATOM 1462 N N . ASP A 1 192 ? -7.320 9.716 19.028 1.00 80.00 192 ASP A N 1
ATOM 1463 C CA . ASP A 1 192 ? -6.201 10.004 18.110 1.00 80.00 192 ASP A CA 1
ATOM 1464 C C . ASP A 1 192 ? -5.944 8.875 17.103 1.00 80.00 192 ASP A C 1
ATOM 1466 O O . ASP A 1 192 ? -5.313 9.073 16.063 1.00 80.00 192 ASP A O 1
ATOM 1470 N N . VAL A 1 193 ? -6.425 7.677 17.436 1.00 88.00 193 VAL A N 1
ATOM 1471 C CA . VAL A 1 193 ? -6.223 6.438 16.695 1.00 88.00 193 VAL A CA 1
ATOM 1472 C C . VAL A 1 193 ? -7.553 5.703 16.634 1.00 88.00 193 VAL A C 1
ATOM 1474 O O . VAL A 1 193 ? -8.217 5.563 17.663 1.00 88.00 193 VAL A O 1
ATOM 1477 N N . LEU A 1 194 ? -7.928 5.214 15.452 1.00 90.75 194 LEU A N 1
ATOM 1478 C CA . LEU A 1 194 ? -9.016 4.247 15.326 1.00 90.75 194 LEU A CA 1
ATOM 1479 C C . LEU A 1 194 ? -8.457 2.842 15.163 1.00 90.75 194 LEU A C 1
ATOM 1481 O O . LEU A 1 194 ? -7.456 2.635 14.472 1.00 90.75 194 LEU A O 1
ATOM 1485 N N . LEU A 1 195 ? -9.151 1.880 15.763 1.00 94.31 195 LEU A N 1
ATOM 1486 C CA . LEU A 1 195 ? -8.847 0.464 15.648 1.00 94.31 195 LEU A CA 1
ATOM 1487 C C . LEU A 1 195 ? -10.056 -0.249 15.058 1.00 94.31 195 LEU A C 1
ATOM 1489 O O . LEU A 1 195 ? -11.143 -0.234 15.638 1.00 94.31 195 LEU A O 1
ATOM 1493 N N . LEU A 1 196 ? -9.849 -0.885 13.914 1.00 94.94 196 LEU A N 1
ATOM 1494 C CA . LEU A 1 196 ? -10.816 -1.784 13.306 1.00 94.94 196 LEU A CA 1
ATOM 1495 C C . LEU A 1 196 ? -10.283 -3.210 13.453 1.00 94.94 196 LEU A C 1
ATOM 1497 O O . LEU A 1 196 ? -9.210 -3.517 12.938 1.00 94.94 196 LEU A O 1
ATOM 1501 N N . ASP A 1 197 ? -11.000 -4.066 14.177 1.00 94.31 197 ASP A N 1
ATOM 1502 C CA . ASP A 1 197 ? -10.721 -5.499 14.219 1.00 94.31 197 ASP A CA 1
ATOM 1503 C C . ASP A 1 197 ? -11.092 -6.105 12.859 1.00 94.31 197 ASP A C 1
ATOM 1505 O O . ASP A 1 197 ? -12.258 -6.098 12.456 1.00 94.31 197 ASP A O 1
ATOM 1509 N N . VAL A 1 198 ? -10.071 -6.583 12.148 1.00 93.88 198 VAL A N 1
ATOM 1510 C CA . VAL A 1 198 ? -10.165 -7.180 10.810 1.00 93.88 198 VAL A CA 1
ATOM 1511 C C . VAL A 1 198 ? -9.948 -8.696 10.848 1.00 93.88 198 VAL A C 1
ATOM 1513 O O . VAL A 1 198 ? -9.595 -9.296 9.839 1.00 93.88 198 VAL A O 1
ATOM 1516 N N . SER A 1 199 ? -10.136 -9.335 12.011 1.00 91.50 199 SER A N 1
ATOM 1517 C CA . SER A 1 199 ? -10.020 -10.797 12.149 1.00 91.50 199 SER A CA 1
ATOM 1518 C C . SER A 1 199 ? -11.145 -11.582 11.478 1.00 91.50 199 SER A C 1
ATOM 1520 O O . SER A 1 199 ? -10.928 -12.728 11.086 1.00 91.50 199 SER A O 1
ATOM 1522 N N . ASN A 1 200 ? -12.332 -10.987 11.339 1.00 90.44 200 ASN A N 1
ATOM 1523 C CA . ASN A 1 200 ? -13.458 -11.591 10.640 1.00 90.44 200 ASN A CA 1
ATOM 1524 C C . ASN A 1 200 ? -13.709 -10.877 9.309 1.00 90.44 200 ASN A C 1
ATOM 1526 O O . ASN A 1 200 ? -14.302 -9.806 9.243 1.00 90.44 200 ASN A O 1
ATOM 1530 N N . ASP A 1 201 ? -13.317 -11.542 8.234 1.00 84.50 201 ASP A N 1
ATOM 1531 C CA . ASP A 1 201 ? -13.449 -11.105 6.846 1.00 84.50 201 ASP A CA 1
ATOM 1532 C C . ASP A 1 201 ? -14.884 -10.852 6.350 1.00 84.50 201 ASP A C 1
ATOM 1534 O O . ASP A 1 201 ? -15.057 -10.321 5.249 1.00 84.50 201 ASP A O 1
ATOM 1538 N N . SER A 1 202 ? -15.896 -11.283 7.110 1.00 87.69 202 SER A N 1
ATOM 1539 C CA . SER A 1 202 ? -17.314 -11.032 6.814 1.00 87.69 202 SER A CA 1
ATOM 1540 C C . SER A 1 202 ? -17.885 -9.862 7.615 1.00 87.69 202 SER A C 1
ATOM 1542 O O . SER A 1 202 ? -18.920 -9.318 7.240 1.00 87.69 202 SER A O 1
ATOM 1544 N N . GLU A 1 203 ? -17.239 -9.487 8.720 1.00 91.06 203 GLU A N 1
ATOM 1545 C CA . GLU A 1 203 ? -17.745 -8.482 9.651 1.00 91.06 203 GLU A CA 1
ATOM 1546 C C . GLU A 1 203 ? -16.588 -7.831 10.416 1.00 91.06 203 GLU A C 1
ATOM 1548 O O . GLU A 1 203 ? -16.053 -8.389 11.375 1.00 91.06 203 GLU A O 1
ATOM 1553 N N . TYR A 1 204 ? -16.213 -6.623 10.000 1.00 93.75 204 TYR A N 1
ATOM 1554 C CA . TYR A 1 204 ? -15.219 -5.823 10.709 1.00 93.75 204 TYR A CA 1
ATOM 1555 C C . TYR A 1 204 ? -15.860 -5.038 11.851 1.00 93.75 204 TYR A C 1
ATOM 1557 O O . TYR A 1 204 ? -16.938 -4.461 11.692 1.00 93.75 204 TYR A O 1
ATOM 1565 N N . VAL A 1 205 ? -15.171 -4.966 12.991 1.00 95.56 205 VAL A N 1
ATOM 1566 C CA . VAL A 1 205 ? -15.719 -4.376 14.222 1.00 95.56 205 VAL A CA 1
ATOM 1567 C C . VAL A 1 205 ? -14.801 -3.275 14.743 1.00 95.56 205 VAL A C 1
ATOM 1569 O O . VAL A 1 205 ? -13.621 -3.503 15.002 1.00 95.56 205 VAL A O 1
ATOM 1572 N N . TRP A 1 206 ? -15.331 -2.063 14.922 1.00 95.06 206 TRP A N 1
ATOM 1573 C CA . TRP A 1 206 ? -14.594 -0.979 15.579 1.00 95.06 206 TRP A CA 1
ATOM 1574 C C . TRP A 1 206 ? -14.386 -1.289 17.061 1.00 95.06 206 TRP A C 1
ATOM 1576 O O . TRP A 1 206 ? -15.297 -1.755 17.744 1.00 95.06 206 TRP A O 1
ATOM 1586 N N . THR A 1 207 ? -13.200 -0.988 17.580 1.00 94.38 207 THR A N 1
ATOM 1587 C CA . THR A 1 207 ? -12.858 -1.216 18.986 1.00 94.38 207 THR A CA 1
ATOM 1588 C C . THR A 1 207 ? -12.000 -0.086 19.547 1.00 94.38 207 THR A C 1
ATOM 1590 O O . THR A 1 207 ? -11.377 0.679 18.815 1.00 94.38 207 THR A O 1
ATOM 1593 N N . THR A 1 208 ? -11.961 0.016 20.872 1.00 92.44 208 THR A N 1
ATOM 1594 C CA . THR A 1 208 ? -11.084 0.928 21.622 1.00 92.44 208 THR A CA 1
ATOM 1595 C C . THR A 1 208 ? -10.011 0.182 22.417 1.00 92.44 208 THR A C 1
ATOM 1597 O O . THR A 1 208 ? -9.179 0.811 23.068 1.00 92.44 208 THR A O 1
ATOM 1600 N N . SER A 1 209 ? -10.011 -1.155 22.366 1.00 91.44 209 SER A N 1
ATOM 1601 C CA . SER A 1 209 ? -9.035 -2.008 23.043 1.00 91.44 209 SER A CA 1
ATOM 1602 C C . SER A 1 209 ? -8.033 -2.578 22.043 1.00 91.44 209 SER A C 1
ATOM 1604 O O . SER A 1 209 ? -8.419 -3.083 20.987 1.00 91.44 209 SER A O 1
ATOM 1606 N N . PHE A 1 210 ? -6.751 -2.507 22.396 1.00 90.25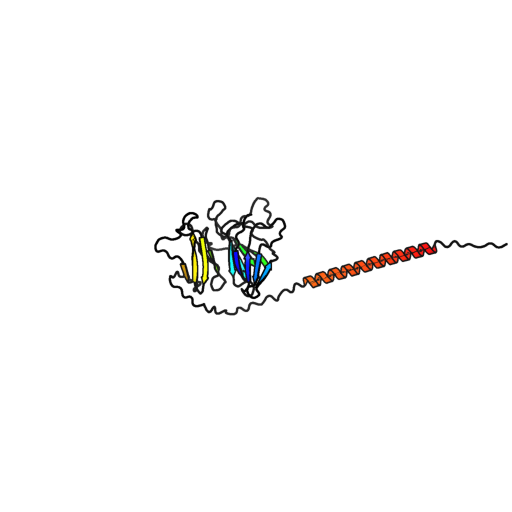 210 PHE A N 1
ATOM 1607 C CA . PHE A 1 210 ? -5.648 -3.024 21.598 1.00 90.25 210 PHE A CA 1
ATOM 1608 C C . PHE A 1 210 ? -4.937 -4.145 22.350 1.00 90.25 210 PHE A C 1
ATOM 1610 O O . PHE A 1 210 ? -4.370 -3.916 23.420 1.00 90.25 210 PHE A O 1
ATOM 1617 N N . ASP A 1 211 ? -4.949 -5.338 21.765 1.00 89.06 211 ASP A N 1
ATOM 1618 C CA . ASP A 1 211 ? -4.112 -6.454 22.191 1.00 89.06 211 ASP A CA 1
ATOM 1619 C C . ASP A 1 211 ? -2.863 -6.525 21.288 1.00 89.06 211 ASP A C 1
ATOM 1621 O O . ASP A 1 211 ? -2.994 -6.826 20.098 1.00 89.06 211 ASP A O 1
ATOM 1625 N N . PRO A 1 212 ? -1.653 -6.236 21.810 1.00 80.75 212 PRO A N 1
ATOM 1626 C CA . PRO A 1 212 ? -0.418 -6.263 21.030 1.00 80.75 212 PRO A CA 1
ATOM 1627 C C . PRO A 1 212 ? 0.086 -7.682 20.736 1.00 80.75 212 PRO A C 1
ATOM 1629 O O . PRO A 1 212 ? 1.146 -7.823 20.121 1.00 80.75 212 PRO A O 1
ATOM 1632 N N . THR A 1 213 ? -0.606 -8.726 21.203 1.00 82.31 213 THR A N 1
ATOM 1633 C CA . THR A 1 213 ? -0.166 -10.109 21.024 1.00 82.31 213 THR A CA 1
ATOM 1634 C C . THR A 1 213 ? -0.030 -10.431 19.531 1.00 82.31 213 THR A C 1
ATOM 1636 O O . THR A 1 213 ? -1.000 -10.284 18.779 1.00 82.31 213 THR A O 1
ATOM 1639 N N . PRO A 1 214 ? 1.157 -10.873 19.067 1.00 74.00 214 PRO A N 1
ATOM 1640 C CA . PRO A 1 214 ? 1.340 -11.266 17.680 1.00 74.00 214 PRO A CA 1
ATOM 1641 C C . PRO A 1 214 ? 0.348 -12.368 17.314 1.00 74.00 214 PRO A C 1
ATOM 1643 O O . PRO A 1 214 ? 0.279 -13.399 17.986 1.00 74.00 214 PRO A O 1
ATOM 1646 N N . LEU A 1 215 ? -0.409 -12.166 16.237 1.00 70.44 215 LEU A N 1
ATOM 1647 C CA . LEU A 1 215 ? -1.216 -13.241 15.680 1.00 70.44 215 LEU A CA 1
ATOM 1648 C C . LEU A 1 215 ? -0.282 -14.354 15.205 1.00 70.44 215 LEU A C 1
ATOM 1650 O O . LEU A 1 215 ? 0.582 -14.129 14.355 1.00 70.44 215 LEU A O 1
ATOM 1654 N N . ALA A 1 216 ? -0.504 -15.569 15.701 1.00 64.19 216 ALA A N 1
ATOM 1655 C CA . ALA A 1 216 ? -0.025 -16.762 15.027 1.00 64.19 216 ALA A CA 1
ATOM 1656 C C . ALA A 1 216 ? -0.832 -16.900 13.730 1.00 64.19 216 ALA A C 1
ATOM 1658 O O . ALA A 1 216 ? -1.912 -17.490 13.712 1.00 64.19 216 ALA A O 1
ATOM 1659 N N . ILE A 1 217 ? -0.343 -16.294 12.647 1.00 57.81 217 ILE A N 1
ATOM 1660 C CA . ILE A 1 217 ? -0.855 -16.592 11.315 1.00 57.81 217 ILE A CA 1
ATOM 1661 C C . ILE A 1 217 ? -0.451 -18.039 11.063 1.00 57.81 217 ILE A C 1
ATOM 1663 O O . ILE A 1 217 ? 0.708 -18.328 10.768 1.00 57.81 217 ILE A O 1
ATOM 1667 N N . ASN A 1 218 ? -1.397 -18.959 11.242 1.00 43.91 218 ASN A N 1
ATOM 1668 C CA . ASN A 1 218 ? -1.255 -20.313 10.744 1.00 43.91 218 ASN A CA 1
ATOM 1669 C C . ASN A 1 218 ? -1.165 -20.179 9.227 1.00 43.91 218 ASN A C 1
ATOM 1671 O O . ASN A 1 218 ? -2.183 -20.091 8.544 1.00 43.91 218 ASN A O 1
ATOM 1675 N N . SER A 1 219 ? 0.054 -20.100 8.702 1.00 43.44 219 SER A N 1
ATOM 1676 C CA . SER A 1 219 ? 0.305 -20.276 7.288 1.00 43.44 219 SER A CA 1
ATOM 1677 C C . SER A 1 219 ? -0.082 -21.713 6.969 1.00 43.44 219 SER A C 1
ATOM 1679 O O . SER A 1 219 ? 0.718 -22.641 7.048 1.00 43.44 219 SER A O 1
ATOM 1681 N N . SER A 1 220 ? -1.353 -21.929 6.636 1.00 37.88 220 SER A N 1
ATOM 1682 C CA . SER A 1 220 ? -1.715 -23.056 5.797 1.00 37.88 220 SER A CA 1
ATOM 1683 C C . SER A 1 220 ? -0.868 -22.891 4.548 1.00 37.88 220 SER A C 1
ATOM 1685 O O . SER A 1 220 ? -1.096 -21.983 3.751 1.00 37.88 220 SER A O 1
ATOM 1687 N N . SER A 1 221 ? 0.181 -23.702 4.467 1.00 35.94 221 SER A N 1
ATOM 1688 C CA . SER A 1 221 ? 1.095 -23.809 3.350 1.00 35.94 221 SER A CA 1
ATOM 1689 C C . SER A 1 221 ? 0.282 -24.169 2.115 1.00 35.94 221 SER A C 1
ATOM 1691 O O . SER A 1 221 ? 0.095 -25.334 1.772 1.00 35.94 221 SER A O 1
ATOM 1693 N N . SER A 1 222 ? -0.238 -23.156 1.426 1.00 36.44 222 SER A N 1
ATOM 1694 C CA . SER A 1 222 ? -0.550 -23.304 0.021 1.00 36.44 222 SER A CA 1
ATOM 1695 C C . SER A 1 222 ? 0.764 -23.710 -0.634 1.00 36.44 222 SER A C 1
ATOM 1697 O O . SER A 1 222 ? 1.792 -23.050 -0.477 1.00 36.44 222 SER A O 1
ATOM 1699 N N . ASN A 1 223 ? 0.757 -24.870 -1.290 1.00 31.58 223 ASN A N 1
ATOM 1700 C CA . ASN A 1 223 ? 1.860 -25.334 -2.116 1.00 31.58 223 ASN A CA 1
ATOM 1701 C C . ASN A 1 223 ? 2.051 -24.322 -3.255 1.00 31.58 223 ASN A C 1
ATOM 1703 O O . ASN A 1 223 ? 1.544 -24.514 -4.360 1.00 31.58 223 ASN A O 1
ATOM 1707 N N . TYR A 1 224 ? 2.746 -23.217 -2.984 1.00 38.72 224 TYR A N 1
ATOM 1708 C CA . TYR A 1 224 ? 3.257 -22.342 -4.018 1.00 38.72 224 TYR A CA 1
ATOM 1709 C C . TYR A 1 224 ? 4.277 -23.170 -4.788 1.00 38.72 224 TYR A C 1
ATOM 1711 O O . TYR A 1 224 ? 5.366 -23.477 -4.302 1.00 38.72 224 TYR A O 1
ATOM 1719 N N . LEU A 1 225 ? 3.890 -23.586 -5.992 1.00 32.84 225 LEU A N 1
ATOM 1720 C CA . LEU A 1 225 ? 4.829 -24.066 -6.988 1.00 32.84 225 LEU A CA 1
ATOM 1721 C C . LEU A 1 225 ? 5.806 -22.921 -7.241 1.00 32.84 225 LEU A C 1
ATOM 1723 O O . LEU A 1 225 ? 5.485 -21.963 -7.942 1.00 32.84 225 LEU A O 1
ATOM 1727 N N . LEU A 1 226 ? 6.977 -23.016 -6.613 1.00 33.75 226 LEU A N 1
ATOM 1728 C CA . LEU A 1 226 ? 8.104 -22.127 -6.823 1.00 33.75 226 LEU A CA 1
ATOM 1729 C C . LEU A 1 226 ? 8.294 -21.956 -8.341 1.00 33.75 226 LEU A C 1
ATOM 1731 O O . LEU A 1 226 ? 8.553 -22.957 -9.024 1.00 33.75 226 LEU A O 1
ATOM 1735 N N . PRO A 1 227 ? 8.175 -20.741 -8.908 1.00 39.81 227 PRO A N 1
ATOM 1736 C CA . PRO A 1 227 ? 8.635 -20.513 -10.262 1.00 39.81 227 PRO A CA 1
ATOM 1737 C C . PRO A 1 227 ? 10.125 -20.823 -10.240 1.00 39.81 227 PRO A C 1
ATOM 1739 O O . PRO A 1 227 ? 10.906 -20.138 -9.578 1.00 39.81 227 PRO A O 1
ATOM 1742 N N . LYS A 1 228 ? 10.514 -21.913 -10.906 1.00 30.67 228 LYS A N 1
ATOM 1743 C CA . LYS A 1 228 ? 11.919 -22.259 -11.099 1.00 30.67 228 LYS A CA 1
ATOM 1744 C C . LYS A 1 228 ? 12.623 -20.985 -11.574 1.00 30.67 228 LYS A C 1
ATOM 1746 O O . LYS A 1 228 ? 12.133 -20.395 -12.543 1.00 30.67 228 LYS A O 1
ATOM 1751 N N . PRO A 1 229 ? 13.711 -20.541 -10.916 1.00 31.92 229 PRO A N 1
ATOM 1752 C CA . PRO A 1 229 ? 14.397 -19.327 -11.321 1.00 31.92 229 PRO A CA 1
ATOM 1753 C C . PRO A 1 229 ? 14.685 -19.441 -12.812 1.00 31.92 229 PRO A C 1
ATOM 1755 O O . PRO A 1 229 ? 15.327 -20.403 -13.253 1.00 31.92 229 PRO A O 1
ATOM 1758 N N . LYS A 1 230 ? 14.156 -18.495 -13.595 1.00 37.06 230 LYS A N 1
ATOM 1759 C CA . LYS A 1 230 ? 14.595 -18.310 -14.972 1.00 37.06 230 LYS A CA 1
ATOM 1760 C C . LYS A 1 230 ? 16.060 -17.922 -14.873 1.00 37.06 230 LYS A C 1
ATOM 1762 O O . LYS A 1 230 ? 16.417 -16.769 -14.662 1.00 37.06 230 LYS A O 1
ATOM 1767 N N . THR A 1 231 ? 16.916 -18.927 -14.987 1.00 35.38 231 THR A N 1
ATOM 1768 C CA . THR A 1 231 ? 18.265 -18.723 -15.477 1.00 35.38 231 THR A CA 1
ATOM 1769 C C . THR A 1 231 ? 18.065 -18.077 -16.838 1.00 35.38 231 THR A C 1
ATOM 1771 O O . THR A 1 231 ? 17.462 -18.651 -17.745 1.00 35.38 231 THR A O 1
ATOM 1774 N N . ASN A 1 232 ? 18.429 -16.803 -16.933 1.00 42.44 232 ASN A N 1
ATOM 1775 C CA . ASN A 1 232 ? 18.374 -16.075 -18.184 1.00 42.44 232 ASN A CA 1
ATOM 1776 C C . ASN A 1 232 ? 19.464 -16.670 -19.077 1.00 42.44 232 ASN A C 1
ATOM 1778 O O . ASN A 1 232 ? 20.610 -16.229 -19.073 1.00 42.44 232 ASN A O 1
ATOM 1782 N N . ASN A 1 233 ? 19.096 -17.694 -19.846 1.00 47.25 233 ASN A N 1
ATOM 1783 C CA . ASN A 1 233 ? 19.961 -18.386 -20.807 1.00 47.25 233 ASN A CA 1
ATOM 1784 C C . ASN A 1 233 ? 20.393 -17.475 -21.973 1.00 47.25 233 ASN A C 1
ATOM 1786 O O . ASN A 1 233 ? 21.055 -17.925 -22.906 1.00 47.25 233 ASN A O 1
ATOM 1790 N N . ASN A 1 234 ? 20.039 -16.190 -21.925 1.00 51.62 234 ASN A N 1
ATOM 1791 C CA . ASN A 1 234 ? 20.357 -15.180 -22.923 1.00 51.62 234 ASN A CA 1
ATOM 1792 C C . ASN A 1 234 ? 21.876 -15.033 -23.112 1.00 51.62 234 ASN A C 1
ATOM 1794 O O . ASN A 1 234 ? 22.308 -14.732 -24.217 1.00 51.62 234 ASN A O 1
ATOM 1798 N N . MET A 1 235 ? 22.696 -15.336 -22.094 1.00 48.41 235 MET A N 1
ATOM 1799 C CA . MET A 1 235 ? 24.158 -15.379 -22.253 1.00 48.41 235 MET A CA 1
ATOM 1800 C C . MET A 1 235 ? 24.597 -16.493 -23.222 1.00 48.41 235 MET A C 1
ATOM 1802 O O . MET A 1 235 ? 25.507 -16.292 -24.019 1.00 48.41 235 MET A O 1
ATOM 1806 N N . GLY A 1 236 ? 23.929 -17.653 -23.196 1.00 46.03 236 GLY A N 1
ATOM 1807 C CA . GLY A 1 236 ? 24.228 -18.777 -24.087 1.00 46.03 236 GLY A CA 1
ATOM 1808 C C . GLY A 1 236 ? 23.856 -18.489 -25.542 1.00 46.03 236 GLY A C 1
ATOM 1809 O O . GLY A 1 236 ? 24.650 -18.769 -26.434 1.00 46.03 236 GLY A O 1
ATOM 1810 N N . ILE A 1 237 ? 22.696 -17.865 -25.781 1.00 55.62 237 ILE A N 1
ATOM 1811 C CA . ILE A 1 237 ? 22.257 -17.484 -27.136 1.00 55.62 237 ILE A CA 1
ATOM 1812 C C . ILE A 1 237 ? 23.160 -16.380 -27.717 1.00 55.62 237 ILE A C 1
ATOM 1814 O O . ILE A 1 237 ? 23.604 -16.501 -28.855 1.00 55.62 237 ILE A O 1
ATOM 1818 N N . ILE A 1 238 ? 23.537 -15.370 -26.920 1.00 54.38 238 ILE A N 1
ATOM 1819 C CA . ILE A 1 238 ? 24.440 -14.293 -27.371 1.00 54.38 238 ILE A CA 1
ATOM 1820 C C . ILE A 1 238 ? 25.838 -14.838 -27.735 1.00 54.38 238 ILE A C 1
ATOM 1822 O O . ILE A 1 238 ? 26.439 -14.388 -28.710 1.00 54.38 238 ILE A O 1
ATOM 1826 N N . ILE A 1 239 ? 26.363 -15.829 -27.001 1.00 58.91 239 ILE A N 1
ATOM 1827 C CA . ILE A 1 239 ? 27.674 -16.437 -27.302 1.00 58.91 239 ILE A CA 1
ATOM 1828 C C . ILE A 1 239 ? 27.626 -17.291 -28.583 1.00 58.91 239 ILE A C 1
ATOM 1830 O O . ILE A 1 239 ? 28.591 -17.284 -29.355 1.00 58.91 239 ILE A O 1
ATOM 1834 N N . ILE A 1 240 ? 26.517 -17.994 -28.844 1.00 65.94 240 ILE A N 1
ATOM 1835 C CA . ILE A 1 240 ? 26.341 -18.810 -30.060 1.00 65.94 240 ILE A CA 1
ATOM 1836 C C . ILE A 1 240 ? 26.300 -17.917 -31.312 1.00 65.94 240 ILE A C 1
ATOM 1838 O O . ILE A 1 240 ? 26.993 -18.203 -32.289 1.00 65.94 240 ILE A O 1
ATOM 1842 N N . ASP A 1 241 ? 25.592 -16.787 -31.268 1.00 64.12 241 ASP A N 1
ATOM 1843 C CA . ASP A 1 241 ? 25.494 -15.886 -32.425 1.00 64.12 241 ASP A CA 1
ATOM 1844 C C . ASP A 1 241 ? 26.824 -15.172 -32.735 1.00 64.12 241 ASP A C 1
ATOM 1846 O O . ASP A 1 241 ? 27.212 -15.039 -33.901 1.00 64.12 241 ASP A O 1
ATOM 1850 N N . ILE A 1 242 ? 27.586 -14.779 -31.705 1.00 71.25 242 ILE A N 1
ATOM 1851 C CA . ILE A 1 242 ? 28.914 -14.165 -31.884 1.00 71.25 242 ILE A CA 1
ATOM 1852 C C . ILE A 1 242 ? 29.915 -15.173 -32.468 1.00 71.25 242 ILE A C 1
ATOM 1854 O O . ILE A 1 242 ? 30.692 -14.830 -33.364 1.00 71.25 242 ILE A O 1
ATOM 1858 N N . THR A 1 243 ? 29.900 -16.424 -31.999 1.00 83.12 243 THR A N 1
ATOM 1859 C CA . THR A 1 243 ? 30.827 -17.456 -32.494 1.00 83.12 243 THR A CA 1
ATOM 1860 C C . THR A 1 243 ? 30.548 -17.827 -33.949 1.00 83.12 243 THR A C 1
ATOM 1862 O O . THR A 1 243 ? 31.491 -17.894 -34.741 1.00 83.12 243 THR A O 1
ATOM 1865 N N . ILE A 1 244 ? 29.279 -17.967 -34.343 1.00 84.94 244 ILE A N 1
ATOM 1866 C CA . ILE A 1 244 ? 28.894 -18.211 -35.744 1.00 84.94 244 ILE A CA 1
ATOM 1867 C C . ILE A 1 244 ? 29.334 -17.045 -36.647 1.00 84.94 244 ILE A C 1
ATOM 1869 O O . ILE A 1 244 ? 29.896 -17.279 -37.722 1.00 84.94 244 ILE A O 1
ATOM 1873 N N . GLY A 1 245 ? 29.159 -15.796 -36.199 1.00 84.88 245 GLY A N 1
ATOM 1874 C CA . GLY A 1 245 ? 29.590 -14.607 -36.941 1.00 84.88 245 GLY A CA 1
ATOM 1875 C C . GLY A 1 245 ? 31.105 -14.544 -37.178 1.00 84.88 245 GLY A C 1
ATOM 1876 O O . GLY A 1 245 ? 31.547 -14.265 -38.294 1.00 84.88 245 GLY A O 1
ATOM 1877 N N . ILE A 1 246 ? 31.913 -14.865 -36.160 1.00 91.06 246 ILE A N 1
ATOM 1878 C CA . ILE A 1 246 ? 33.383 -14.881 -36.271 1.00 91.06 246 ILE A CA 1
ATOM 1879 C C . ILE A 1 246 ? 33.854 -15.977 -37.238 1.00 91.06 246 ILE A C 1
ATOM 1881 O O . ILE A 1 246 ? 34.752 -15.738 -38.048 1.00 91.06 246 ILE A O 1
ATOM 1885 N N . ILE A 1 247 ? 33.236 -17.161 -37.200 1.00 93.88 247 ILE A N 1
ATOM 1886 C CA . ILE A 1 247 ? 33.587 -18.275 -38.096 1.00 93.88 247 ILE A CA 1
ATOM 1887 C C . ILE A 1 247 ? 33.296 -17.903 -39.558 1.00 93.88 247 ILE A C 1
ATOM 1889 O O . ILE A 1 247 ? 34.151 -18.098 -40.425 1.00 93.88 247 ILE A O 1
ATOM 1893 N N . LEU A 1 248 ? 32.134 -17.300 -39.835 1.00 93.75 248 LEU A N 1
ATOM 1894 C CA . LEU A 1 248 ? 31.782 -16.801 -41.170 1.00 93.75 248 LEU A CA 1
ATOM 1895 C C . LEU A 1 248 ? 32.767 -15.732 -41.668 1.00 93.75 248 LEU A C 1
ATOM 1897 O O . LEU A 1 248 ? 33.199 -15.786 -42.822 1.00 93.75 248 LEU A O 1
ATOM 1901 N N . LEU A 1 249 ? 33.185 -14.808 -40.797 1.00 94.00 249 LEU A N 1
ATOM 1902 C CA . LEU A 1 249 ? 34.169 -13.777 -41.138 1.00 94.00 249 LEU A CA 1
ATOM 1903 C C . LEU A 1 249 ? 35.528 -14.389 -41.531 1.00 94.00 249 LEU A C 1
ATOM 1905 O O . LEU A 1 249 ? 36.116 -13.997 -42.541 1.00 94.00 249 LEU A O 1
ATOM 1909 N N . LEU A 1 250 ? 36.015 -15.382 -40.778 1.00 95.12 250 LEU A N 1
ATOM 1910 C CA . LEU A 1 250 ? 37.294 -16.055 -41.048 1.00 95.12 250 LEU A CA 1
ATOM 1911 C C . LEU A 1 250 ? 37.288 -16.837 -42.371 1.00 95.12 250 LEU A C 1
ATOM 1913 O O . LEU A 1 250 ? 38.299 -16.855 -43.086 1.00 95.12 250 LEU A O 1
ATOM 1917 N N . ILE A 1 251 ? 36.151 -17.442 -42.730 1.00 95.31 251 ILE A N 1
ATOM 1918 C CA . ILE A 1 251 ? 35.973 -18.124 -44.020 1.00 95.31 251 ILE A CA 1
ATOM 1919 C C . ILE A 1 251 ? 36.058 -17.112 -45.169 1.00 95.31 251 ILE A C 1
ATOM 1921 O O . ILE A 1 251 ? 36.795 -17.338 -46.132 1.00 95.31 251 ILE A O 1
ATOM 1925 N N . ILE A 1 252 ? 35.370 -15.971 -45.055 1.00 95.19 252 ILE A N 1
ATOM 1926 C CA . ILE A 1 252 ? 35.391 -14.914 -46.078 1.00 95.19 252 ILE A CA 1
ATOM 1927 C C . ILE A 1 252 ? 36.814 -14.376 -46.269 1.00 95.19 252 ILE A C 1
ATOM 1929 O O . ILE A 1 252 ? 37.291 -14.288 -47.403 1.00 95.19 252 ILE A O 1
ATOM 1933 N N . VAL A 1 253 ? 37.529 -14.082 -45.179 1.00 95.44 253 VAL A N 1
ATOM 1934 C CA . VAL A 1 253 ? 38.923 -13.610 -45.240 1.00 95.44 253 VAL A CA 1
ATOM 1935 C C . VAL A 1 253 ? 39.827 -14.644 -45.917 1.00 95.44 253 VAL A C 1
ATOM 1937 O O . VAL A 1 253 ? 40.625 -14.284 -46.784 1.00 95.44 253 VAL A O 1
ATOM 1940 N N . SER A 1 254 ? 39.666 -15.933 -45.600 1.00 94.81 254 SER A N 1
ATOM 1941 C CA . SER A 1 254 ? 40.444 -17.007 -46.234 1.00 94.81 254 SER A CA 1
ATOM 1942 C C . SER A 1 254 ? 40.205 -17.093 -47.743 1.00 94.81 254 SER A C 1
ATOM 1944 O O . SER A 1 254 ? 41.161 -17.243 -48.507 1.00 94.81 254 SER A O 1
ATOM 1946 N N . ILE A 1 255 ? 38.956 -16.935 -48.198 1.00 95.69 255 ILE A N 1
ATOM 1947 C CA . ILE A 1 255 ? 38.618 -16.915 -49.629 1.00 95.69 255 ILE A CA 1
ATOM 1948 C C . ILE A 1 255 ? 39.275 -15.715 -50.320 1.00 95.69 255 ILE A C 1
ATOM 1950 O O . ILE A 1 255 ? 39.884 -15.874 -51.379 1.00 95.69 255 ILE A O 1
ATOM 1954 N N . VAL A 1 256 ? 39.210 -14.523 -49.720 1.00 95.00 256 VAL A N 1
ATOM 1955 C CA . VAL A 1 256 ? 39.827 -13.310 -50.284 1.00 95.00 256 VAL A CA 1
ATOM 1956 C C . VAL A 1 256 ? 41.343 -13.473 -50.413 1.00 95.00 256 VAL A C 1
ATOM 1958 O O . VAL A 1 256 ? 41.905 -13.189 -51.474 1.00 95.00 256 VAL A O 1
ATOM 1961 N N . VAL A 1 257 ? 42.009 -13.989 -49.376 1.00 95.00 257 VAL A N 1
ATOM 1962 C CA . VAL A 1 257 ? 43.455 -14.262 -49.403 1.00 95.00 257 VAL A CA 1
ATOM 1963 C C . VAL A 1 257 ? 43.794 -15.299 -50.474 1.00 95.00 257 VAL A C 1
ATOM 1965 O O . VAL A 1 257 ? 44.737 -15.104 -51.244 1.00 95.00 257 VAL A O 1
ATOM 1968 N N . PHE A 1 258 ? 43.009 -16.372 -50.587 1.00 95.00 258 PHE A N 1
ATOM 1969 C CA . PHE A 1 258 ? 43.199 -17.387 -51.621 1.00 95.00 258 PHE A CA 1
ATOM 1970 C C . PHE A 1 258 ? 43.090 -16.798 -53.034 1.00 95.00 258 PHE A C 1
ATOM 1972 O O . PHE A 1 258 ? 43.967 -17.029 -53.873 1.00 95.00 258 PHE A O 1
ATOM 1979 N N . LEU A 1 259 ? 42.059 -15.988 -53.296 1.00 92.31 259 LEU A N 1
ATOM 1980 C CA . LEU A 1 259 ? 41.875 -15.312 -54.582 1.00 92.31 259 LEU A CA 1
ATOM 1981 C C . LEU A 1 259 ? 43.023 -14.340 -54.879 1.00 92.31 259 LEU A C 1
ATOM 1983 O O . LEU A 1 259 ? 43.504 -14.285 -56.015 1.00 92.31 259 LEU A O 1
ATOM 1987 N N . PHE A 1 260 ? 43.520 -13.630 -53.865 1.00 91.38 260 PHE A N 1
ATOM 1988 C CA . PHE A 1 260 ? 44.668 -12.737 -53.995 1.00 91.38 260 PHE A CA 1
ATOM 1989 C C . PHE A 1 260 ? 45.954 -13.495 -54.363 1.00 91.38 260 PHE A C 1
ATOM 1991 O O . PHE A 1 260 ? 46.654 -13.119 -55.309 1.00 91.38 260 PHE A O 1
ATOM 1998 N N . ILE A 1 261 ? 46.241 -14.611 -53.682 1.00 90.56 261 ILE A N 1
ATOM 1999 C CA . ILE A 1 261 ? 47.392 -15.475 -53.988 1.00 90.56 261 ILE A CA 1
ATOM 2000 C C . ILE A 1 261 ? 47.267 -16.057 -55.400 1.00 90.56 261 ILE A C 1
ATOM 2002 O O . ILE A 1 261 ? 48.237 -16.032 -56.165 1.00 90.56 261 ILE A O 1
ATOM 2006 N N . LYS A 1 262 ? 46.077 -16.547 -55.775 1.00 88.06 262 LYS A N 1
ATOM 2007 C CA . LYS A 1 262 ? 45.807 -17.102 -57.107 1.00 88.06 262 LYS A CA 1
ATOM 2008 C C . LYS A 1 262 ? 46.053 -16.060 -58.199 1.00 88.06 262 LYS A C 1
ATOM 2010 O O . LYS A 1 262 ? 46.790 -16.329 -59.147 1.00 88.06 262 LYS A O 1
ATOM 2015 N N . ARG A 1 263 ? 45.522 -14.845 -58.034 1.00 84.00 263 ARG A N 1
ATOM 2016 C CA . ARG A 1 263 ? 45.726 -13.727 -58.968 1.00 84.00 263 ARG A CA 1
ATOM 2017 C C . ARG A 1 263 ? 47.209 -13.367 -59.113 1.00 84.00 263 ARG A C 1
ATOM 2019 O O . ARG A 1 263 ? 47.678 -13.149 -60.228 1.00 84.00 263 ARG A O 1
ATOM 2026 N N . ARG A 1 264 ? 47.974 -13.369 -58.014 1.00 80.12 264 ARG A N 1
ATOM 2027 C CA . ARG A 1 264 ? 49.417 -13.074 -58.040 1.00 80.12 264 ARG A CA 1
ATOM 2028 C C . ARG A 1 264 ? 50.238 -14.158 -58.749 1.00 80.12 264 ARG A C 1
ATOM 2030 O O . ARG A 1 264 ? 51.209 -13.825 -59.424 1.00 80.12 264 ARG A O 1
ATOM 2037 N N . LYS A 1 265 ? 49.855 -15.436 -58.635 1.00 78.25 265 LYS A N 1
ATOM 2038 C CA . LYS A 1 265 ? 50.502 -16.536 -59.376 1.00 78.25 265 LYS A CA 1
ATOM 2039 C C . LYS A 1 265 ? 50.291 -16.404 -60.888 1.00 78.25 265 LYS A C 1
ATOM 2041 O O . LYS A 1 265 ? 51.259 -16.513 -61.632 1.00 78.25 265 LYS A O 1
ATOM 2046 N N . HIS A 1 266 ? 49.076 -16.081 -61.337 1.00 71.00 266 HIS A N 1
ATOM 2047 C CA . HIS A 1 266 ? 48.816 -15.840 -62.763 1.00 71.00 266 HIS A CA 1
ATOM 2048 C C . HIS A 1 266 ? 49.593 -14.633 -63.311 1.00 71.00 266 HIS A C 1
ATOM 2050 O O . HIS A 1 266 ? 50.125 -14.711 -64.412 1.00 71.00 266 HIS A O 1
ATOM 2056 N N . ALA A 1 267 ? 49.740 -13.559 -62.526 1.00 69.06 267 ALA A N 1
ATOM 2057 C CA . ALA A 1 267 ? 50.538 -12.399 -62.927 1.00 69.06 267 ALA A CA 1
ATOM 2058 C C . ALA A 1 267 ? 52.043 -12.713 -63.057 1.00 69.06 267 ALA A C 1
ATOM 2060 O O . ALA A 1 267 ? 52.701 -12.169 -63.935 1.00 69.06 267 ALA A O 1
ATOM 2061 N N . ARG A 1 268 ? 52.599 -13.607 -62.224 1.00 60.53 268 ARG A N 1
ATOM 2062 C CA . ARG A 1 268 ? 54.010 -14.031 -62.326 1.00 60.53 268 ARG A CA 1
ATOM 2063 C C . ARG A 1 268 ? 54.283 -14.920 -63.540 1.00 60.53 268 ARG A C 1
ATOM 2065 O O . ARG A 1 268 ? 55.337 -14.788 -64.149 1.00 60.53 268 ARG A O 1
ATOM 2072 N N . ASN A 1 269 ? 53.334 -15.775 -63.917 1.00 59.41 269 ASN A N 1
ATOM 2073 C CA . ASN A 1 269 ? 53.488 -16.670 -65.068 1.00 59.41 269 ASN A CA 1
ATOM 2074 C C . ASN A 1 269 ? 53.367 -15.947 -66.424 1.00 59.41 269 ASN A C 1
ATOM 2076 O O . ASN A 1 269 ? 53.735 -16.520 -67.442 1.00 59.41 269 ASN A O 1
ATOM 2080 N N . ALA A 1 270 ? 52.877 -14.703 -66.447 1.00 59.38 270 ALA A N 1
ATOM 2081 C CA . ALA A 1 270 ? 52.755 -13.889 -67.658 1.00 59.38 270 ALA A CA 1
ATOM 2082 C C . ALA A 1 270 ? 53.991 -13.005 -67.954 1.00 59.38 270 ALA A C 1
ATOM 2084 O O . ALA A 1 270 ? 54.025 -12.357 -68.994 1.00 59.38 270 ALA A O 1
ATOM 2085 N N . ILE A 1 271 ? 54.996 -12.956 -67.063 1.00 56.78 271 ILE A N 1
ATOM 2086 C CA . ILE A 1 271 ? 56.157 -12.039 -67.154 1.00 56.78 271 ILE A CA 1
ATOM 2087 C C . ILE A 1 271 ? 57.474 -12.804 -67.415 1.00 56.78 271 ILE A C 1
ATOM 2089 O O . ILE A 1 271 ? 58.550 -12.333 -67.075 1.00 56.78 271 ILE A O 1
ATOM 2093 N N . ILE A 1 272 ? 57.439 -13.991 -68.029 1.00 49.38 272 ILE A N 1
ATOM 2094 C CA . ILE A 1 272 ? 58.664 -14.638 -68.537 1.00 49.38 272 ILE A CA 1
ATOM 2095 C C . ILE A 1 272 ? 58.714 -14.425 -70.058 1.00 49.38 272 ILE A C 1
ATOM 2097 O O . ILE A 1 272 ? 58.036 -15.159 -70.776 1.00 49.38 272 ILE A O 1
ATOM 2101 N N . PRO A 1 273 ? 59.481 -13.451 -70.590 1.00 47.91 273 PRO A N 1
ATOM 2102 C CA . PRO A 1 273 ? 59.796 -13.426 -72.008 1.00 47.91 273 PRO A CA 1
ATOM 2103 C C . PRO A 1 273 ? 60.787 -14.555 -72.291 1.00 47.91 273 PRO A C 1
ATOM 2105 O O . PRO A 1 273 ? 61.877 -14.608 -71.720 1.00 47.91 273 PRO A O 1
ATOM 2108 N N . THR A 1 274 ? 60.410 -15.467 -73.178 1.00 46.69 274 THR A N 1
ATOM 2109 C CA . THR A 1 274 ? 61.319 -16.456 -73.752 1.00 46.69 274 THR A CA 1
ATOM 2110 C C . THR A 1 274 ? 62.355 -15.721 -74.607 1.00 46.69 274 THR A C 1
ATOM 2112 O O . THR A 1 274 ? 62.058 -15.307 -75.723 1.00 46.69 274 THR A O 1
ATOM 2115 N N . VAL A 1 275 ? 63.572 -15.527 -74.094 1.00 50.62 275 VAL A N 1
ATOM 2116 C CA . VAL A 1 275 ? 64.712 -15.095 -74.916 1.00 50.62 275 VAL A CA 1
ATOM 2117 C C . VAL A 1 275 ? 65.290 -16.342 -75.579 1.00 50.62 275 VAL A C 1
ATOM 2119 O O . VAL A 1 275 ? 66.008 -17.115 -74.948 1.00 50.62 275 VAL A O 1
ATOM 2122 N N . VAL A 1 276 ? 64.942 -16.564 -76.847 1.00 46.50 276 VAL A N 1
ATOM 2123 C CA . VAL A 1 276 ? 65.627 -17.539 -77.704 1.00 46.50 276 VAL A CA 1
ATOM 2124 C C . VAL A 1 276 ? 66.869 -16.852 -78.267 1.00 46.50 276 VAL A C 1
ATOM 2126 O O . VAL A 1 276 ? 66.761 -15.939 -79.082 1.00 46.50 276 VAL A O 1
ATOM 2129 N N . ALA A 1 277 ? 68.048 -17.271 -77.810 1.00 45.88 277 ALA A N 1
ATOM 2130 C CA . ALA A 1 277 ? 69.313 -16.886 -78.419 1.00 45.88 277 ALA A CA 1
ATOM 2131 C C . ALA A 1 277 ? 69.441 -17.566 -79.794 1.00 45.88 277 ALA A C 1
ATOM 2133 O O . ALA A 1 277 ? 69.427 -18.792 -79.887 1.00 45.88 277 ALA A O 1
ATOM 2134 N N . GLN A 1 278 ? 69.544 -16.768 -80.857 1.00 45.03 278 GLN A N 1
ATOM 2135 C CA . GLN A 1 278 ? 70.033 -17.213 -82.161 1.00 45.03 278 GLN A CA 1
ATOM 2136 C C . GLN A 1 278 ? 71.564 -17.165 -82.126 1.00 45.03 278 GLN A C 1
ATOM 2138 O O . GLN A 1 278 ? 72.135 -16.113 -81.838 1.00 45.03 278 GLN A O 1
ATOM 2143 N N . ILE A 1 279 ? 72.211 -18.298 -82.393 1.00 49.34 279 ILE A N 1
ATOM 2144 C CA . ILE A 1 279 ? 73.656 -18.399 -82.610 1.00 49.34 279 ILE A CA 1
ATOM 2145 C C . ILE A 1 279 ? 73.834 -18.805 -84.077 1.00 49.34 279 ILE A C 1
ATOM 2147 O O . ILE A 1 279 ? 73.286 -19.830 -84.486 1.00 49.34 279 ILE A O 1
ATOM 2151 N N . ASN A 1 280 ? 74.537 -17.959 -84.837 1.00 53.03 280 ASN A N 1
ATOM 2152 C CA . ASN A 1 280 ? 75.137 -18.289 -86.134 1.00 53.03 280 ASN A CA 1
ATOM 2153 C C . ASN A 1 280 ? 76.445 -19.050 -85.923 1.00 53.03 280 ASN A C 1
ATOM 2155 O O . ASN A 1 280 ? 77.164 -18.687 -84.963 1.00 53.03 280 ASN A O 1
#

pLDDT: mean 73.51, std 16.86, range [30.67, 95.69]

Organism: NCBI:txid94130

InterPro domains:
  IPR011043 Galactose oxidase/kelch, beta-propeller [SSF50965] (17-217)
  IPR015915 Kelch-type beta-propeller [G3DSA:2.120.10.80] (3-208)

Sequence (280 aa):
MSTGGLAASIGGVNNDTIFFFNNGVDDAKKLISPVHSYNSSNNVWNTQTLSGIRPIGTSQMRVVTDNNGKTYLLAELDFTLQGVTSSNGLFIFYMGGRDGNYSAIPDGFKMIFLYDTINDKWDSKTTTGDFPPPDYGITTVLGLNGDKIILFGVKGVGPTYRRANVIGKYMVVTFGFNDALSAKYKQNGESDVLLLDVSNDSEYVWTTSFDPTPLAINSSSSNYLLPKPKTNNNMGIIIIDITIGIILLLIIVSIVVFLFIKRRKHARNAIIPTVVAQIN